Protein AF-A0AAU8LZV3-F1 (afdb_monomer)

Solvent-accessible surface area (backbone atoms only — not comparable to full-atom values): 12987 Å² total; per-residue (Å²): 139,82,88,87,90,89,85,72,74,67,63,61,59,49,56,63,59,54,66,73,63,71,83,71,80,92,76,89,87,90,81,87,89,87,80,93,70,84,86,68,78,83,76,79,75,73,77,80,78,76,76,80,76,50,74,67,52,51,50,50,49,50,50,51,46,54,64,66,46,68,69,47,60,81,13,44,35,71,93,39,36,36,58,61,80,45,73,44,82,43,101,79,83,31,44,37,30,35,33,82,45,78,39,87,53,74,90,48,57,39,13,32,16,55,69,71,55,44,21,36,40,40,34,49,80,39,63,55,32,37,32,32,42,27,40,55,60,82,54,59,91,26,52,29,39,37,25,40,64,52,96,95,36,78,39,81,64,85,43,71,46,47,35,66,43,76,47,70,51,96,58,72,35,52,46,39,31,44,33,63,47,46,78,87,45,63,69,54,69,85,40,63,74,66,53,28,33,30,38,27,43,76,52,68,47,61,30,37,36,34,43,30,43,34,86,66,92,129

Sequence (218 aa):
MKKTILMFCSVVFLCVMQMEASAQNENSERIDQGQRGRVLSPVTVEEVNFEPLTEKEKRQIKKKVLQKLEIPGQGGSIGNPILPNRWEWITAGGRKYYINVTITSLAVTIWVDPVIAVGYDYTVEKGPKFTAVELPKGIGDNQYDLWVYQNNNYVDSGVNIEGGALYQFKEPVSNFSIRGIEPSAELDPANETAFPTGLRFEKTGKAVVTMTTVTKEN

Nearest PDB structures (foldseek):
  8bsw-assembly1_A  TM=3.488E-01  e=3.946E-03  Aspergillus nidulans FGSC A4
  6ku3-assembly1_D  TM=3.092E-01  e=2.667E-02  Oryza sativa Japonica Group
  8y4u-assembly1_A  TM=3.678E-01  e=1.617E-01  Oryza sativa Japonica Group
  5c3o-assembly1_A  TM=3.340E-01  e=7.528E-02  Neurospora crassa
  6lsv-assembly2_B  TM=2.767E-01  e=4.360E-02  Arabidopsis thaliana

Organism: NCBI:txid3062594

Mean predicted aligned error: 15.59 Å

Radius of gyration: 26.93 Å; Cα contacts (8 Å, |Δi|>4): 382; chains: 1; bounding box: 85×46×59 Å

Foldseek 3Di:
DDDDDDDDPPPVVVVVVVVVVPPDDPDDDDDDDDDDDDPDPDPPPPPPPDDPDDPVRVVVVVVVVCVVPCPPAQQQDLVRAFEFPDWDQDPPRWIKGKTKDFFPDLVGWGKHFYQDAQKKKKAWPDDFFWFKKAWAADQDPQWKWKWAQDPNDTDTPVDIDGHR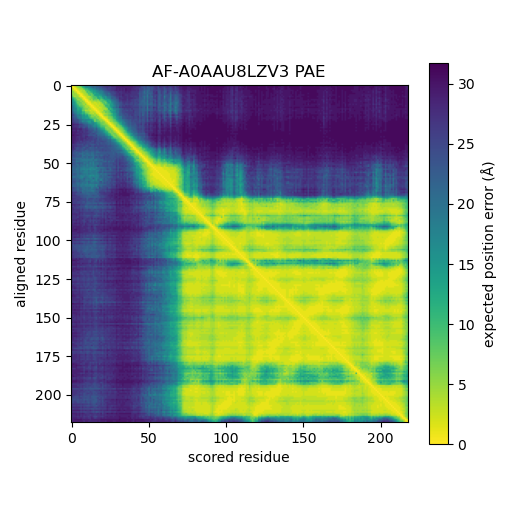DIGGDPDGHRIMMIHPRDVVSVQPSPDRSRIIMTTGGPDGGMIIMMIIHDHDDD

Secondary structure (DSSP, 8-state):
-------SSHHHHHHHHHHHGGGS--------------------------PPPPHHHHHHHHHHHHHHTT--STTSBTTBPBPPSEEEE-TTS-EEEEEEEEE--TTSPEEE-PSP-S-EEEEEEESPPEEEEE--SSSTTSEEEEEEEETTEEEEEEEEEETT-EEEEEEEESEEEEE---GGG---TT-TTSS-EEEEESSSEEEEEEEEE--S--

pLDDT: mean 75.97, std 21.52, range [32.84, 98.31]

Structure (mmCIF, N/CA/C/O backbone):
data_AF-A0AAU8LZV3-F1
#
_entry.id   AF-A0AAU8LZV3-F1
#
loop_
_atom_site.group_PDB
_atom_site.id
_atom_site.type_symbol
_atom_site.label_atom_id
_atom_site.label_alt_id
_atom_site.label_comp_id
_atom_site.label_asym_id
_atom_site.label_entity_id
_atom_site.label_seq_id
_atom_site.pdbx_PDB_ins_code
_atom_site.Cartn_x
_atom_site.Cartn_y
_atom_site.Cartn_z
_atom_site.occupancy
_atom_site.B_iso_or_equiv
_atom_site.auth_seq_id
_atom_site.auth_comp_id
_atom_site.auth_asym_id
_atom_site.auth_atom_id
_atom_site.pdbx_PDB_model_num
ATOM 1 N N . MET A 1 1 ? -48.038 18.294 6.357 1.00 41.25 1 MET A N 1
ATOM 2 C CA . MET A 1 1 ? -48.579 17.927 5.029 1.00 41.25 1 MET A CA 1
ATOM 3 C C . MET A 1 1 ? -47.598 16.983 4.350 1.00 41.25 1 MET A C 1
ATOM 5 O O . MET A 1 1 ? -46.399 17.196 4.446 1.00 41.25 1 MET A O 1
ATOM 9 N N . LYS A 1 2 ? -48.115 15.880 3.806 1.00 38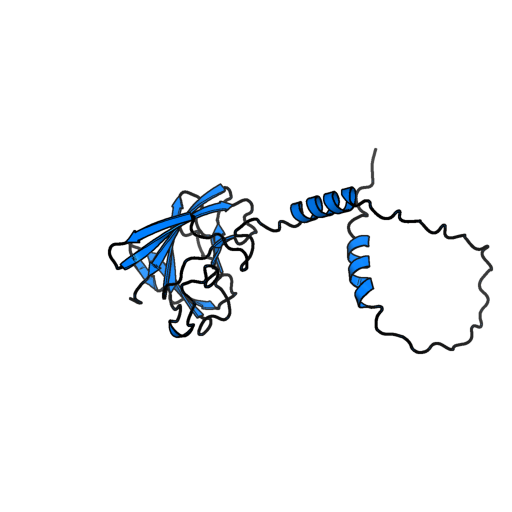.03 2 LYS A N 1
ATOM 10 C CA . LYS A 1 2 ? -47.394 14.716 3.265 1.00 38.03 2 LYS A CA 1
ATOM 11 C C . LYS A 1 2 ? -47.171 14.855 1.748 1.00 38.03 2 LYS A C 1
ATOM 13 O O . LYS A 1 2 ? -48.101 15.296 1.085 1.00 38.03 2 LYS A O 1
ATOM 18 N N . LYS A 1 3 ? -46.050 14.273 1.273 1.00 35.59 3 LYS A N 1
ATOM 19 C CA . LYS A 1 3 ? -45.740 13.760 -0.094 1.00 35.59 3 LYS A CA 1
ATOM 20 C C . LYS A 1 3 ? -45.503 14.854 -1.164 1.00 35.59 3 LYS A C 1
ATOM 22 O O . LYS A 1 3 ? -46.241 15.817 -1.211 1.00 35.59 3 LYS A O 1
ATOM 27 N N . THR A 1 4 ? -44.460 14.834 -2.002 1.00 33.59 4 THR A N 1
ATOM 28 C CA . THR A 1 4 ? -43.867 13.705 -2.741 1.00 33.59 4 THR A CA 1
ATOM 29 C C . THR A 1 4 ? -42.385 13.977 -3.047 1.00 33.59 4 THR A C 1
ATOM 31 O O . THR A 1 4 ? -42.047 14.895 -3.786 1.00 33.59 4 THR A O 1
ATOM 34 N N . ILE A 1 5 ? -41.509 13.143 -2.488 1.00 43.16 5 ILE A N 1
ATOM 35 C CA . ILE A 1 5 ? -40.108 12.946 -2.876 1.00 43.16 5 ILE A CA 1
ATOM 36 C C . ILE A 1 5 ? -40.080 11.533 -3.463 1.00 43.16 5 ILE A C 1
ATOM 38 O O . ILE A 1 5 ? -40.380 10.612 -2.714 1.00 43.16 5 ILE A O 1
ATOM 42 N N . LEU A 1 6 ? -39.814 11.397 -4.769 1.00 35.78 6 LEU A N 1
ATOM 43 C CA . LEU A 1 6 ? -39.406 10.197 -5.543 1.00 35.78 6 LEU A CA 1
ATOM 44 C C . LEU A 1 6 ? -39.996 10.285 -6.965 1.00 35.78 6 LEU A C 1
ATOM 46 O O . LEU A 1 6 ? -41.003 9.656 -7.256 1.00 35.78 6 LEU A O 1
ATOM 50 N N . MET A 1 7 ? -39.392 11.072 -7.861 1.00 36.81 7 MET A N 1
ATOM 51 C CA . MET A 1 7 ? -39.536 10.868 -9.317 1.00 36.81 7 MET A CA 1
ATOM 52 C C . MET A 1 7 ? -38.548 11.739 -10.112 1.00 36.81 7 MET A C 1
ATOM 54 O O . MET A 1 7 ? -38.921 12.471 -11.010 1.00 36.81 7 MET A O 1
ATOM 58 N N . PHE A 1 8 ? -37.259 11.716 -9.766 1.00 36.12 8 PHE A N 1
ATOM 59 C CA . PHE A 1 8 ? -36.234 12.365 -10.609 1.00 36.12 8 PHE A CA 1
ATOM 60 C C . PHE A 1 8 ? -35.029 11.468 -10.916 1.00 36.12 8 PHE A C 1
ATOM 62 O O . PHE A 1 8 ? -34.202 11.822 -11.746 1.00 36.12 8 PHE A O 1
ATOM 69 N N . CYS A 1 9 ? -34.943 10.277 -10.310 1.00 32.84 9 CYS A N 1
ATOM 70 C CA . CYS A 1 9 ? -33.822 9.361 -10.542 1.00 32.84 9 CYS A CA 1
ATOM 71 C C . CYS A 1 9 ? -34.055 8.385 -11.715 1.00 32.84 9 CYS A C 1
ATOM 73 O O . CYS A 1 9 ? -33.094 7.919 -12.310 1.00 32.84 9 CYS A O 1
ATOM 75 N N . SER A 1 10 ? -35.310 8.093 -12.091 1.00 35.88 10 SER A N 1
ATOM 76 C CA . SER A 1 10 ? -35.602 7.038 -13.081 1.00 35.88 10 SER A CA 1
ATOM 77 C C . SER A 1 10 ? -35.630 7.514 -14.538 1.00 35.88 10 SER A C 1
ATOM 79 O O . SER A 1 10 ? -35.405 6.710 -15.433 1.00 35.88 10 SER A O 1
ATOM 81 N N . VAL A 1 11 ? -35.891 8.800 -14.802 1.00 41.44 11 VAL A N 1
ATOM 82 C CA . VAL A 1 11 ? -36.065 9.297 -16.185 1.00 41.44 11 VAL A CA 1
ATOM 83 C C . VAL A 1 11 ? -34.717 9.581 -16.856 1.00 41.44 11 VAL A C 1
ATOM 85 O O . VAL A 1 11 ? -34.549 9.337 -18.045 1.00 41.44 11 VAL A O 1
ATOM 88 N N . VAL A 1 12 ? -33.714 10.013 -16.085 1.00 43.88 12 VAL A N 1
ATOM 89 C CA . VAL A 1 12 ? -32.372 10.302 -16.621 1.00 43.88 12 VAL A CA 1
ATOM 90 C C . VAL A 1 12 ? -31.621 9.013 -16.973 1.00 43.88 12 VAL A C 1
ATOM 92 O O . VAL A 1 12 ? -30.915 8.978 -17.975 1.00 43.88 12 VAL A O 1
ATOM 95 N N . PHE A 1 13 ? -31.823 7.935 -16.207 1.00 41.88 13 PHE A N 1
ATOM 96 C CA . PHE A 1 13 ? -31.208 6.636 -16.500 1.00 41.88 13 PHE A CA 1
ATOM 97 C C . PHE A 1 13 ? -31.823 5.968 -17.741 1.00 41.88 13 PHE A C 1
ATOM 99 O O . PHE A 1 13 ? -31.114 5.330 -18.512 1.00 41.88 13 PHE A O 1
ATOM 106 N N . LEU A 1 14 ? -33.124 6.179 -17.982 1.00 37.59 14 LEU A N 1
ATOM 107 C CA . LEU A 1 14 ? -33.799 5.666 -19.176 1.00 37.59 14 LEU A CA 1
ATOM 108 C C . LEU A 1 14 ? -33.397 6.441 -20.444 1.00 37.59 14 LEU A C 1
ATOM 110 O O . LEU A 1 14 ? -33.247 5.844 -21.500 1.00 37.59 14 LEU A O 1
ATOM 114 N N . CYS A 1 15 ? -33.143 7.750 -20.338 1.00 35.53 15 CYS A N 1
ATOM 115 C CA . CYS A 1 15 ? -32.789 8.583 -21.492 1.00 35.53 15 CYS A CA 1
ATOM 116 C C . CYS A 1 15 ? -31.386 8.272 -22.055 1.00 35.53 15 CYS A C 1
ATOM 118 O O . CYS A 1 15 ? -31.188 8.308 -23.265 1.00 35.53 15 CYS A O 1
ATOM 120 N N . VAL A 1 16 ? -30.425 7.901 -21.196 1.00 42.44 16 VAL A N 1
ATOM 121 C CA . VAL A 1 16 ? -29.071 7.512 -21.641 1.00 42.44 16 VAL A CA 1
ATOM 122 C C . VAL A 1 16 ? -29.058 6.104 -22.249 1.00 42.44 16 VAL A C 1
ATOM 124 O O . VAL A 1 16 ? -28.373 5.884 -23.240 1.00 42.44 16 VAL A O 1
ATOM 127 N N . MET A 1 17 ? -29.872 5.175 -21.735 1.00 41.88 17 MET A N 1
ATOM 128 C CA . MET A 1 17 ? -30.010 3.825 -22.309 1.00 41.88 17 MET A CA 1
ATOM 129 C C . MET A 1 17 ? -30.740 3.823 -23.666 1.00 41.88 17 MET A C 1
ATOM 131 O O . MET A 1 17 ? -30.450 2.993 -24.523 1.00 41.88 17 MET A O 1
ATOM 135 N N . GLN A 1 18 ? -31.672 4.756 -23.898 1.00 43.50 18 GLN A N 1
ATOM 136 C CA . GLN A 1 18 ? -32.467 4.781 -25.133 1.00 43.50 18 GLN A CA 1
ATOM 137 C C . GLN A 1 18 ? -31.712 5.360 -26.347 1.00 43.50 18 GLN A C 1
ATOM 139 O O . GLN A 1 18 ? -32.134 5.141 -27.482 1.00 43.50 18 GLN A O 1
ATOM 144 N N . MET A 1 19 ? -30.601 6.082 -26.143 1.00 38.31 19 MET A N 1
ATOM 145 C CA . MET A 1 19 ? -29.816 6.642 -27.255 1.00 38.31 19 MET A CA 1
ATOM 146 C C . MET A 1 19 ? -28.984 5.582 -27.992 1.00 38.31 19 MET A C 1
ATOM 148 O O . MET A 1 19 ? -28.777 5.724 -29.194 1.00 38.31 19 MET A O 1
ATOM 152 N N . GLU A 1 20 ? -28.583 4.489 -27.336 1.00 39.88 20 GLU A N 1
ATOM 153 C CA . GLU A 1 20 ? -27.807 3.416 -27.985 1.00 39.88 20 GLU A CA 1
ATOM 154 C C . GLU A 1 20 ? -28.681 2.417 -28.768 1.00 39.88 20 GLU A C 1
ATOM 156 O O . GLU A 1 20 ? -28.199 1.771 -29.695 1.00 39.88 20 GLU A O 1
ATOM 161 N N . ALA A 1 21 ? -29.985 2.333 -28.479 1.00 38.94 21 ALA A N 1
ATOM 162 C CA . ALA A 1 21 ? -30.887 1.366 -29.118 1.00 38.94 21 ALA A CA 1
ATOM 163 C C . ALA A 1 21 ? -31.512 1.842 -30.448 1.00 38.94 21 ALA A C 1
ATOM 165 O O . ALA A 1 21 ? -32.141 1.051 -31.147 1.00 38.94 21 ALA A O 1
ATOM 166 N N . SER A 1 22 ? -31.359 3.118 -30.820 1.00 40.31 22 SER A N 1
ATOM 167 C CA . SER A 1 22 ? -32.026 3.693 -32.006 1.00 40.31 22 SER A CA 1
ATOM 168 C C . SER A 1 22 ? -31.261 3.533 -33.329 1.00 40.31 22 SER A C 1
ATOM 170 O O . SER A 1 22 ? -31.777 3.905 -34.378 1.00 40.31 22 SER A O 1
ATOM 172 N N . ALA A 1 23 ? -30.060 2.944 -33.317 1.00 44.94 23 ALA A N 1
ATOM 173 C CA . ALA A 1 23 ? -29.232 2.794 -34.520 1.00 44.94 23 ALA A CA 1
ATOM 174 C C . ALA A 1 23 ? -29.470 1.489 -35.311 1.00 44.94 23 ALA A C 1
ATOM 176 O O . ALA A 1 23 ? -28.808 1.262 -36.322 1.00 44.94 23 ALA A O 1
ATOM 177 N N . GLN A 1 24 ? -30.389 0.617 -34.882 1.00 43.75 24 GLN A N 1
ATOM 178 C CA . GLN A 1 24 ? -30.668 -0.649 -35.565 1.00 43.75 24 GLN A CA 1
ATOM 179 C C . GLN A 1 24 ? -32.151 -1.017 -35.490 1.00 43.75 24 GLN A C 1
ATOM 181 O O . GLN A 1 24 ? -32.514 -1.788 -34.615 1.00 43.75 24 GLN A O 1
ATOM 186 N N . ASN A 1 25 ? -33.003 -0.495 -36.379 1.00 40.91 25 ASN A N 1
ATOM 187 C CA . ASN A 1 25 ? -34.166 -1.233 -36.906 1.00 40.91 25 ASN A CA 1
ATOM 188 C C . ASN A 1 25 ? -34.919 -0.405 -37.969 1.00 40.91 25 ASN A C 1
ATOM 190 O O . ASN A 1 25 ? -36.038 0.048 -37.742 1.00 40.91 25 ASN A O 1
ATOM 194 N N . GLU A 1 26 ? -34.323 -0.200 -39.143 1.00 45.44 26 GLU A N 1
ATOM 195 C CA . GLU A 1 26 ? -35.104 0.126 -40.341 1.00 45.44 26 GLU A CA 1
ATOM 196 C C . GLU A 1 26 ? -35.345 -1.164 -41.130 1.00 45.44 26 GLU A C 1
ATOM 198 O O . GLU A 1 26 ? -34.656 -1.421 -42.114 1.00 45.44 26 GLU A O 1
ATOM 203 N N . ASN A 1 27 ? -36.300 -2.006 -40.717 1.00 39.84 27 ASN A N 1
ATOM 204 C CA . ASN A 1 27 ? -37.129 -2.684 -41.713 1.00 39.84 27 ASN A CA 1
ATOM 205 C C . ASN A 1 27 ? -38.389 -3.357 -41.163 1.00 39.84 27 ASN A C 1
ATOM 207 O O . ASN A 1 27 ? -38.373 -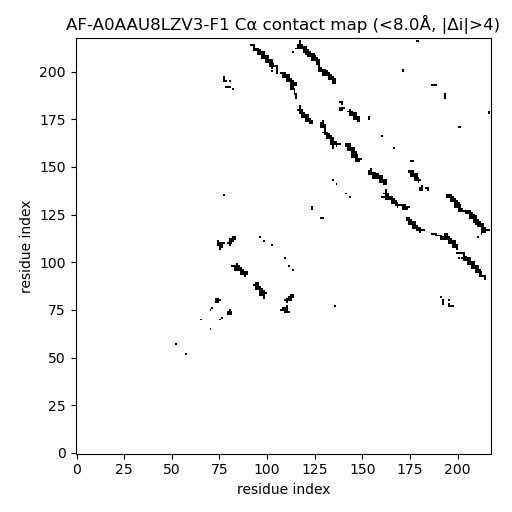4.097 -40.185 1.00 39.84 27 ASN A O 1
ATOM 211 N N . SER A 1 28 ? -39.432 -3.226 -41.977 1.00 42.16 28 SER A N 1
ATOM 212 C CA . SER A 1 28 ? -40.704 -3.942 -41.960 1.00 42.16 28 SER A CA 1
ATOM 213 C C . SER A 1 28 ? -41.703 -3.546 -40.874 1.00 42.16 28 SER A C 1
ATOM 215 O O . SER A 1 28 ? -41.550 -3.871 -39.708 1.00 42.16 28 SER A O 1
ATOM 217 N N . GLU A 1 29 ? -42.808 -2.948 -41.316 1.00 38.28 29 GLU A N 1
ATOM 218 C CA . GLU A 1 29 ? -44.132 -3.414 -40.912 1.00 38.28 29 GLU A CA 1
ATOM 219 C C . GLU A 1 29 ? -45.169 -3.004 -41.968 1.00 38.28 29 GLU A C 1
ATOM 221 O O . GLU A 1 29 ? -45.376 -1.831 -42.277 1.00 38.28 29 GLU A O 1
ATOM 226 N N . ARG A 1 30 ? -45.806 -4.013 -42.568 1.00 43.38 30 ARG A N 1
ATOM 227 C CA . ARG A 1 30 ? -46.994 -3.877 -43.410 1.00 43.38 30 ARG A CA 1
ATOM 228 C C . ARG A 1 30 ? -47.984 -4.929 -42.928 1.00 43.38 30 ARG A C 1
ATOM 230 O O . ARG A 1 30 ? -47.939 -6.050 -43.422 1.00 43.38 30 ARG A O 1
ATOM 237 N N . ILE A 1 31 ? -48.839 -4.597 -41.959 1.00 35.66 31 ILE A N 1
ATOM 238 C CA . ILE A 1 31 ? -50.014 -5.415 -41.627 1.00 35.66 31 ILE A CA 1
ATOM 239 C C . ILE A 1 31 ? -51.224 -4.517 -41.332 1.00 35.66 31 ILE A C 1
ATOM 241 O O . ILE A 1 31 ? -51.155 -3.531 -40.603 1.00 35.66 31 ILE A O 1
ATOM 245 N N . ASP A 1 32 ? -52.304 -4.910 -41.997 1.00 39.19 32 ASP A N 1
ATOM 246 C CA . ASP A 1 32 ? -53.672 -4.412 -42.067 1.00 39.19 32 ASP A CA 1
ATOM 247 C C . ASP A 1 32 ? -54.403 -4.414 -40.706 1.00 39.19 32 ASP A C 1
ATOM 249 O O . ASP A 1 32 ? -54.291 -5.362 -39.926 1.00 39.19 32 ASP A O 1
ATOM 253 N N . GLN A 1 33 ? -55.162 -3.348 -40.423 1.00 36.19 33 GLN A N 1
ATOM 254 C CA . GLN A 1 33 ? -55.937 -3.171 -39.192 1.00 36.19 33 GLN A CA 1
ATOM 255 C C . GLN A 1 33 ? -57.426 -3.412 -39.444 1.00 36.19 33 GLN A C 1
ATOM 257 O O . GLN A 1 33 ? -58.105 -2.619 -40.095 1.00 36.19 33 GLN A O 1
ATOM 262 N N . GLY A 1 34 ? -57.974 -4.439 -38.798 1.00 39.62 34 GLY A N 1
ATOM 263 C CA . GLY A 1 34 ? -59.410 -4.620 -38.652 1.00 39.62 34 GLY A CA 1
ATOM 264 C C . GLY A 1 34 ? -59.787 -4.874 -37.201 1.00 39.62 34 GLY A C 1
ATOM 265 O O . GLY A 1 34 ? -59.875 -6.029 -36.812 1.00 39.62 34 GLY A O 1
ATOM 266 N N . GLN A 1 35 ? -60.051 -3.817 -36.420 1.00 39.75 35 GLN A N 1
ATOM 267 C CA . GLN A 1 35 ? -61.101 -3.808 -35.387 1.00 39.75 35 GLN A CA 1
ATOM 268 C C . GLN A 1 35 ? -61.288 -2.416 -34.759 1.00 39.75 35 GLN A C 1
ATOM 270 O O . GLN A 1 35 ? -60.360 -1.771 -34.283 1.00 39.75 35 GLN A O 1
ATOM 275 N N . ARG A 1 36 ? -62.547 -1.961 -34.789 1.00 48.00 36 ARG A N 1
ATOM 276 C CA . ARG A 1 36 ? -63.031 -0.642 -34.362 1.00 48.00 36 ARG A CA 1
ATOM 277 C C . ARG A 1 36 ? -62.952 -0.474 -32.840 1.00 48.00 36 ARG A C 1
ATOM 279 O O . ARG A 1 36 ? -63.764 -1.043 -32.114 1.00 48.00 36 ARG A O 1
ATOM 286 N N . GLY A 1 37 ? -62.043 0.382 -32.382 1.00 35.19 37 GLY A N 1
ATOM 287 C CA . GLY A 1 37 ? -62.073 1.003 -31.056 1.00 35.19 37 GLY A CA 1
ATOM 288 C C . GLY A 1 37 ? -62.714 2.395 -31.114 1.00 35.19 37 GLY A C 1
ATOM 289 O O . GLY A 1 37 ? -62.564 3.110 -32.100 1.00 35.19 37 GLY A O 1
ATOM 290 N N . ARG A 1 38 ? -63.466 2.759 -30.070 1.00 43.75 38 ARG A N 1
ATOM 291 C CA . ARG A 1 38 ? -64.130 4.063 -29.870 1.00 43.75 38 ARG A CA 1
ATOM 292 C C . ARG A 1 38 ? -63.210 5.239 -30.238 1.00 43.75 38 ARG A C 1
ATOM 294 O O . ARG A 1 38 ? -62.113 5.333 -29.696 1.00 43.75 38 ARG A O 1
ATOM 301 N N . VAL A 1 39 ? -63.693 6.158 -31.081 1.00 43.75 39 VAL A N 1
ATOM 302 C CA . VAL A 1 39 ? -63.025 7.443 -31.349 1.00 43.75 39 VAL A CA 1
ATOM 303 C C . VAL A 1 39 ? -63.094 8.280 -30.073 1.00 43.75 39 VAL A C 1
ATOM 305 O O . VAL A 1 39 ? -64.095 8.941 -29.799 1.00 43.75 39 VAL A O 1
ATOM 308 N N . LEU A 1 40 ? -62.054 8.193 -29.248 1.00 48.41 40 LEU A N 1
ATOM 309 C CA . LEU A 1 40 ? -61.787 9.199 -28.231 1.00 48.41 40 LEU A CA 1
ATOM 310 C C . LEU A 1 40 ? -61.313 10.445 -28.979 1.00 48.41 40 LEU A C 1
ATOM 312 O O . LEU A 1 40 ? -60.424 10.357 -29.826 1.00 48.41 40 LEU A O 1
ATOM 316 N N . SER A 1 41 ? -61.938 11.588 -28.706 1.00 51.06 41 SER A N 1
ATOM 317 C CA . SER A 1 41 ? -61.455 12.885 -29.181 1.00 51.06 41 SER A CA 1
ATOM 318 C C . SER A 1 41 ? -59.956 13.000 -28.881 1.00 51.06 41 SER A C 1
ATOM 320 O O . SER A 1 41 ? -59.561 12.644 -27.765 1.00 51.06 41 SER A O 1
ATOM 322 N N . PRO A 1 42 ? -59.122 13.441 -29.841 1.00 46.59 42 PRO A N 1
ATOM 323 C CA . PRO A 1 42 ? -57.681 13.470 -29.650 1.00 46.59 42 PRO A CA 1
ATOM 324 C C . PRO A 1 42 ? -57.368 14.347 -28.440 1.00 46.59 42 PRO A C 1
ATOM 326 O O . PRO A 1 42 ? -57.646 15.544 -28.438 1.00 46.59 42 PRO A O 1
ATOM 329 N N . VAL A 1 43 ? -56.826 13.731 -27.388 1.00 50.16 43 VAL A N 1
ATOM 330 C CA . VAL A 1 43 ? -56.151 14.471 -26.328 1.00 50.16 43 VAL A CA 1
ATOM 331 C C . VAL A 1 43 ? -54.927 15.061 -27.004 1.00 50.16 43 VAL A C 1
ATOM 333 O O . VAL A 1 43 ? -54.031 14.325 -27.414 1.00 50.16 43 VAL A O 1
ATOM 336 N N . THR A 1 44 ? -54.923 16.375 -27.196 1.00 51.16 44 THR A N 1
ATOM 337 C CA . THR A 1 44 ? -53.719 17.094 -27.594 1.00 51.16 44 THR A CA 1
ATOM 338 C C . THR A 1 44 ? -52.684 16.835 -26.513 1.00 51.16 44 THR A C 1
ATOM 340 O O . THR A 1 44 ? -52.823 17.314 -25.388 1.00 51.16 44 THR A O 1
ATOM 343 N N . VAL A 1 45 ? -51.687 16.013 -26.832 1.00 53.12 45 VAL A N 1
ATOM 344 C CA . VAL A 1 45 ? -50.479 15.924 -26.023 1.00 53.12 45 VAL A CA 1
ATOM 345 C C . VAL A 1 45 ? -49.826 17.284 -26.200 1.00 53.12 45 VAL A C 1
ATOM 347 O O . VAL A 1 45 ? -49.302 17.576 -27.271 1.00 53.12 45 VAL A O 1
ATOM 350 N N . GLU A 1 46 ? -49.965 18.163 -25.209 1.00 54.41 46 GLU A N 1
ATOM 351 C CA . GLU A 1 46 ? -49.119 19.347 -25.152 1.00 54.41 46 GLU A CA 1
ATOM 352 C C . GLU A 1 46 ? -47.685 18.822 -25.151 1.00 54.41 46 GLU A C 1
ATOM 354 O O . GLU A 1 46 ? -47.264 18.141 -24.211 1.00 54.41 46 GLU A O 1
ATOM 359 N N . GLU A 1 47 ? -46.965 19.046 -26.251 1.00 55.44 47 GLU A N 1
ATOM 360 C CA . GLU A 1 47 ? -45.529 18.826 -26.285 1.00 55.44 47 GLU A CA 1
ATOM 361 C C . GLU A 1 47 ? -44.944 19.643 -25.139 1.00 55.44 47 GLU A C 1
ATOM 363 O O . GLU A 1 47 ? -44.953 20.876 -25.151 1.00 55.44 47 GLU A O 1
ATOM 368 N N . VAL A 1 48 ? -44.487 18.944 -24.101 1.00 56.84 48 VAL A N 1
ATOM 369 C CA . VAL A 1 48 ? -43.764 19.567 -23.002 1.00 56.84 48 VAL A CA 1
ATOM 370 C C . VAL A 1 48 ? -42.453 20.051 -23.602 1.00 56.84 48 VAL A C 1
ATOM 372 O O . VAL A 1 48 ? -41.507 19.282 -23.764 1.00 56.84 48 VAL A O 1
ATOM 375 N N . ASN A 1 49 ? -42.423 21.324 -23.987 1.00 59.09 49 ASN A N 1
ATOM 376 C CA . ASN A 1 49 ? -41.217 21.981 -24.456 1.00 59.09 49 ASN A CA 1
ATOM 377 C C . ASN A 1 49 ? -40.230 22.030 -23.290 1.00 59.09 49 ASN A C 1
ATOM 379 O O . ASN A 1 49 ? -40.344 22.853 -22.382 1.00 59.09 49 ASN A O 1
ATOM 383 N N . PHE A 1 50 ? -39.268 21.112 -23.298 1.00 58.62 50 PHE A N 1
ATOM 384 C CA . PHE A 1 50 ? -38.128 21.191 -22.403 1.00 58.62 50 PHE A CA 1
ATOM 385 C C . PHE A 1 50 ? -37.252 22.343 -22.881 1.00 58.62 50 PHE A C 1
ATOM 387 O O . PHE A 1 50 ? -36.572 22.236 -23.902 1.00 58.62 50 PHE A O 1
ATOM 394 N N . GLU A 1 51 ? -37.286 23.458 -22.153 1.00 79.19 51 GLU A N 1
ATOM 395 C CA . GLU A 1 51 ? -36.374 24.563 -22.425 1.00 79.19 51 GLU A CA 1
ATOM 396 C C . GLU A 1 51 ? -34.922 24.057 -22.364 1.00 79.19 51 GLU A C 1
ATOM 398 O O . GLU A 1 51 ? -34.547 23.340 -21.424 1.00 79.19 51 GLU A O 1
ATOM 403 N N . PRO A 1 52 ? -34.084 24.391 -23.363 1.00 77.38 52 PRO A N 1
ATOM 404 C CA . PRO A 1 52 ? -32.698 23.969 -23.361 1.00 77.38 52 PRO A CA 1
ATOM 405 C C . PRO A 1 52 ? -31.988 24.613 -22.172 1.00 77.38 52 PRO A C 1
ATOM 407 O O . PRO A 1 52 ? -31.951 25.834 -22.033 1.00 77.38 52 PRO A O 1
ATOM 410 N N . LEU A 1 53 ? -31.401 23.768 -21.323 1.00 77.44 53 LEU A N 1
ATOM 411 C CA . LEU A 1 53 ? -30.670 24.211 -20.139 1.00 77.44 53 LEU A CA 1
ATOM 412 C C . LEU A 1 53 ? -29.643 25.285 -20.500 1.00 77.44 53 LEU A C 1
ATOM 414 O O . LEU A 1 53 ? -28.869 25.135 -21.453 1.00 77.44 53 LEU A O 1
ATOM 418 N N . THR A 1 54 ? -29.569 26.329 -19.682 1.00 88.06 54 THR A N 1
ATOM 419 C CA . THR A 1 54 ? -28.536 27.351 -19.840 1.00 88.06 54 THR A CA 1
ATOM 420 C C . THR A 1 54 ? -27.153 26.765 -19.543 1.00 88.06 54 THR A C 1
ATOM 422 O O . THR A 1 54 ? -26.997 25.829 -18.755 1.00 88.06 54 THR A O 1
ATOM 425 N N . GLU A 1 55 ? -26.094 27.355 -20.100 1.00 88.44 55 GLU A N 1
ATOM 426 C CA . GLU A 1 55 ? -24.715 26.925 -19.809 1.00 88.44 55 GLU A CA 1
ATOM 427 C C . GLU A 1 55 ? -24.365 27.013 -18.314 1.00 88.44 55 GLU A C 1
ATOM 429 O O . GLU A 1 55 ? -23.567 26.229 -17.794 1.00 88.44 55 GLU A O 1
ATOM 434 N N . LYS A 1 56 ? -25.001 27.934 -17.582 1.00 88.19 56 LYS A N 1
ATOM 435 C CA . LYS A 1 56 ? -24.845 28.062 -16.130 1.00 88.19 56 LYS A CA 1
ATOM 436 C C . LYS A 1 56 ? -25.471 26.879 -15.393 1.00 88.19 56 LYS A C 1
ATOM 438 O O . LYS A 1 56 ? -24.848 26.349 -14.473 1.00 88.19 56 LYS A O 1
ATOM 443 N N . GLU A 1 57 ? -26.658 26.446 -15.800 1.00 85.88 57 GLU A N 1
ATOM 444 C CA . GLU A 1 57 ? -27.339 25.284 -15.224 1.00 85.88 57 GLU A CA 1
ATOM 445 C C . GLU A 1 57 ? -26.630 23.990 -15.591 1.00 85.88 57 GLU A C 1
ATOM 447 O O . GLU A 1 57 ? -26.380 23.178 -14.705 1.00 85.88 57 GLU A O 1
ATOM 452 N N . LYS A 1 58 ? -26.178 23.836 -16.842 1.00 80.50 58 LYS A N 1
ATOM 453 C CA . LYS A 1 58 ? -25.323 22.710 -17.244 1.00 80.50 58 LYS A CA 1
ATOM 454 C C . LYS A 1 58 ? -24.057 22.647 -16.396 1.00 80.50 58 LYS A C 1
ATOM 456 O O . LYS A 1 58 ? -23.710 21.580 -15.899 1.00 80.50 58 LYS A O 1
ATOM 461 N N . ARG A 1 59 ? -23.390 23.782 -16.147 1.00 80.50 59 ARG A N 1
ATOM 462 C CA . ARG A 1 59 ? -22.216 23.849 -15.255 1.00 80.50 59 ARG A CA 1
ATOM 463 C C . ARG A 1 59 ? -22.558 23.526 -13.804 1.00 80.50 59 ARG A C 1
ATOM 465 O O . ARG A 1 59 ? -21.784 22.833 -13.151 1.00 80.50 59 ARG A O 1
ATOM 472 N N . GLN A 1 60 ? -23.689 23.998 -13.284 1.00 84.00 60 GLN A N 1
ATOM 473 C CA . GLN A 1 60 ? -24.117 23.690 -11.917 1.00 84.00 60 GLN A CA 1
ATOM 474 C C . GLN A 1 60 ? -24.512 22.226 -11.747 1.00 84.00 60 GLN A C 1
ATOM 476 O O . GLN A 1 60 ? -24.142 21.620 -10.745 1.00 84.00 60 GLN A O 1
ATOM 481 N N . ILE A 1 61 ? -25.219 21.649 -12.717 1.00 78.19 61 ILE A N 1
ATOM 482 C CA . ILE A 1 61 ? -25.562 20.229 -12.750 1.00 78.19 61 ILE A CA 1
ATOM 483 C C . ILE A 1 61 ? -24.281 19.418 -12.878 1.00 78.19 61 ILE A C 1
ATOM 485 O O . ILE A 1 61 ? -24.073 18.537 -12.060 1.00 78.19 61 ILE A O 1
ATOM 489 N N . LYS A 1 62 ? -23.363 19.775 -13.784 1.00 72.88 62 LYS A N 1
ATOM 490 C CA . LYS A 1 62 ? -22.045 19.136 -13.894 1.00 72.88 62 LYS A CA 1
ATOM 491 C C . LYS A 1 62 ? -21.288 19.204 -12.571 1.00 72.88 62 LYS A C 1
ATOM 493 O O . LYS A 1 62 ? -20.782 18.187 -12.132 1.00 72.88 62 LYS A O 1
ATOM 498 N N . LYS A 1 63 ? -21.267 20.351 -11.886 1.00 70.19 63 LYS A N 1
ATOM 499 C CA . LYS A 1 63 ? -20.623 20.501 -10.571 1.00 70.19 63 LYS A CA 1
ATOM 500 C C . LYS A 1 63 ? -21.305 19.661 -9.487 1.00 70.19 63 LYS A C 1
ATOM 502 O O . LYS A 1 63 ? -20.612 19.027 -8.709 1.00 70.19 63 LYS A O 1
ATOM 507 N N . LYS A 1 64 ? -22.640 19.620 -9.444 1.00 67.81 64 LYS A N 1
ATOM 508 C CA . LYS A 1 64 ? -23.406 18.792 -8.496 1.00 67.81 64 LYS A CA 1
ATOM 509 C C . LYS A 1 64 ? -23.260 17.300 -8.783 1.00 67.81 64 LYS A C 1
ATOM 511 O O . LYS A 1 64 ? -23.180 16.518 -7.850 1.00 67.81 64 LYS A O 1
ATOM 516 N N . VAL A 1 65 ? -23.208 16.913 -10.054 1.00 64.81 65 VAL A N 1
ATOM 517 C CA . VAL A 1 65 ? -22.965 15.543 -10.510 1.00 64.81 65 VAL A CA 1
ATOM 518 C C . VAL A 1 65 ? -21.521 15.149 -10.215 1.00 64.81 65 VAL A C 1
ATOM 520 O O . VAL A 1 65 ? -21.334 14.085 -9.669 1.00 64.81 65 VAL A O 1
ATOM 523 N N . LEU A 1 66 ? -20.529 16.015 -10.432 1.00 51.53 66 LEU A N 1
ATOM 524 C CA . LEU A 1 66 ? -19.120 15.821 -10.038 1.00 51.53 66 LEU A CA 1
ATOM 525 C C . LEU A 1 66 ? -18.875 15.856 -8.523 1.00 51.53 66 LEU A C 1
ATOM 527 O O . LEU A 1 66 ? -17.819 15.454 -8.059 1.00 51.53 66 LEU A O 1
ATOM 531 N N . GLN A 1 67 ? -19.804 16.421 -7.757 1.00 53.62 67 GLN A N 1
ATOM 532 C CA . GLN A 1 67 ? -19.763 16.424 -6.296 1.00 53.62 67 GLN A CA 1
ATOM 533 C C . GLN A 1 67 ? -20.498 15.207 -5.711 1.00 53.62 67 GLN A C 1
ATOM 535 O O . GLN A 1 67 ? -20.293 14.871 -4.551 1.00 53.62 67 GLN A O 1
ATOM 540 N N . LYS A 1 68 ? -21.384 14.579 -6.497 1.00 48.09 68 LYS A N 1
ATOM 541 C CA . LYS A 1 68 ? -22.244 13.456 -6.092 1.00 48.09 68 LYS A CA 1
ATOM 542 C C . LYS A 1 68 ? -21.764 12.111 -6.647 1.00 48.09 68 LYS A C 1
ATOM 544 O O . LYS A 1 68 ? -21.908 11.098 -5.977 1.00 48.09 68 LYS A O 1
ATOM 549 N N . LEU A 1 69 ? -21.204 12.107 -7.852 1.00 47.94 69 LEU A N 1
ATOM 550 C CA . LEU A 1 69 ? -20.151 11.189 -8.254 1.00 47.94 69 LEU A CA 1
ATOM 551 C C . LEU A 1 69 ? -18.930 11.740 -7.545 1.00 47.94 69 LEU A C 1
ATOM 553 O O . LEU A 1 69 ? -18.408 12.766 -7.961 1.00 47.94 69 LEU A O 1
ATOM 557 N N . GLU A 1 70 ? -18.512 11.144 -6.443 1.00 51.09 70 GLU A N 1
ATOM 558 C CA . GLU A 1 70 ? -17.161 11.365 -5.957 1.00 51.09 70 GLU A CA 1
ATOM 559 C C . GLU A 1 70 ? -16.234 10.904 -7.093 1.00 51.09 70 GLU A C 1
ATOM 561 O O . GLU A 1 70 ? -15.878 9.736 -7.140 1.00 51.09 70 GLU A O 1
ATOM 566 N N . ILE A 1 71 ? -15.893 11.767 -8.067 1.00 44.31 71 ILE A N 1
ATOM 567 C CA . ILE A 1 71 ? -14.606 11.616 -8.744 1.00 44.31 71 ILE A CA 1
ATOM 568 C C . ILE A 1 71 ? -13.674 11.888 -7.591 1.00 44.31 71 ILE A C 1
ATOM 570 O O . ILE A 1 71 ? -13.577 13.051 -7.172 1.00 44.31 71 ILE A O 1
ATOM 574 N N . PRO A 1 72 ? -13.142 10.847 -6.939 1.00 52.00 72 PRO A N 1
ATOM 575 C CA . PRO A 1 72 ? -12.451 11.113 -5.712 1.00 52.00 72 PRO A CA 1
ATOM 576 C C . PRO A 1 72 ? -11.243 11.941 -6.145 1.00 52.00 72 PRO A C 1
ATOM 578 O O . PRO A 1 72 ? -10.804 11.873 -7.303 1.00 52.00 72 PRO A O 1
ATOM 581 N N . GLY A 1 73 ? -10.799 12.846 -5.277 1.00 65.19 73 GLY A N 1
ATOM 582 C CA . GLY A 1 73 ? -9.624 13.652 -5.580 1.00 65.19 73 GLY A CA 1
ATOM 583 C C . GLY A 1 73 ? -8.425 12.760 -5.918 1.00 65.19 73 GLY A C 1
ATOM 584 O O . GLY A 1 73 ? -8.534 11.549 -6.103 1.00 65.19 73 GLY A O 1
ATOM 585 N N . GLN A 1 74 ? -7.235 13.339 -5.965 1.00 74.25 74 GLN A N 1
ATOM 586 C CA . GLN A 1 74 ? -6.028 12.525 -6.059 1.00 74.25 74 GLN A CA 1
ATOM 587 C C . GLN A 1 74 ? -6.088 11.331 -5.071 1.00 74.25 74 GLN A C 1
ATOM 589 O O . GLN A 1 74 ? -6.407 11.518 -3.894 1.00 74.25 74 GLN A O 1
ATOM 594 N N . GLY A 1 75 ? -5.886 10.113 -5.581 1.00 77.75 75 GLY A N 1
ATOM 595 C CA . GLY A 1 75 ? -6.093 8.840 -4.875 1.00 77.75 75 GLY A CA 1
ATOM 596 C C . GLY A 1 75 ? -7.418 8.134 -5.112 1.00 77.75 75 GLY A C 1
ATOM 597 O O . GLY A 1 75 ? -7.656 7.078 -4.534 1.00 77.75 75 GLY A O 1
ATOM 598 N N . GLY A 1 76 ? -8.301 8.696 -5.928 1.00 83.94 76 GLY A N 1
ATOM 599 C CA . GLY A 1 76 ? -9.638 8.155 -6.132 1.00 83.94 76 GLY A CA 1
ATOM 600 C C . GLY A 1 76 ? -9.757 6.967 -7.067 1.00 83.94 76 GLY A C 1
ATOM 601 O O . GLY A 1 76 ? -10.760 6.257 -7.065 1.00 83.94 76 GLY A O 1
ATOM 602 N N . SER A 1 77 ? -8.748 6.756 -7.892 1.00 85.81 77 SER A N 1
ATOM 603 C CA . SER A 1 77 ? -8.765 5.716 -8.906 1.00 85.81 77 SER A CA 1
ATOM 604 C C . SER A 1 77 ? -7.356 5.253 -9.188 1.00 85.81 77 SER A C 1
ATOM 606 O O . SER A 1 77 ? -6.417 6.035 -9.045 1.00 85.81 77 SER A O 1
ATOM 608 N N . ILE A 1 78 ? -7.245 4.041 -9.718 1.00 86.50 78 ILE A N 1
ATOM 609 C CA . ILE A 1 78 ? -5.985 3.475 -10.192 1.00 86.50 78 ILE A CA 1
ATOM 610 C C . ILE A 1 78 ? -5.255 4.399 -11.187 1.00 86.50 78 ILE A C 1
ATOM 612 O O . ILE A 1 78 ? -4.044 4.530 -11.115 1.00 86.50 78 ILE A O 1
ATOM 616 N N . GLY A 1 79 ? -5.986 5.123 -12.049 1.00 86.12 79 GLY A N 1
ATOM 617 C CA . GLY A 1 79 ? -5.417 6.080 -13.014 1.00 86.12 79 GLY A CA 1
ATOM 618 C C . GLY A 1 79 ? -5.186 7.501 -12.481 1.00 86.12 79 GLY A C 1
ATOM 619 O O . GLY A 1 79 ? -4.862 8.396 -13.254 1.00 86.12 79 GLY A O 1
ATOM 620 N N . ASN A 1 80 ? -5.411 7.742 -11.188 1.00 87.12 80 ASN A N 1
ATOM 621 C CA . ASN A 1 80 ? -5.138 9.027 -10.536 1.00 87.12 80 ASN A CA 1
ATOM 622 C C . ASN A 1 80 ? -4.733 8.801 -9.066 1.00 87.12 80 ASN A C 1
ATOM 624 O O . ASN A 1 80 ? -5.482 9.196 -8.162 1.00 87.12 80 ASN A O 1
ATOM 628 N N . PRO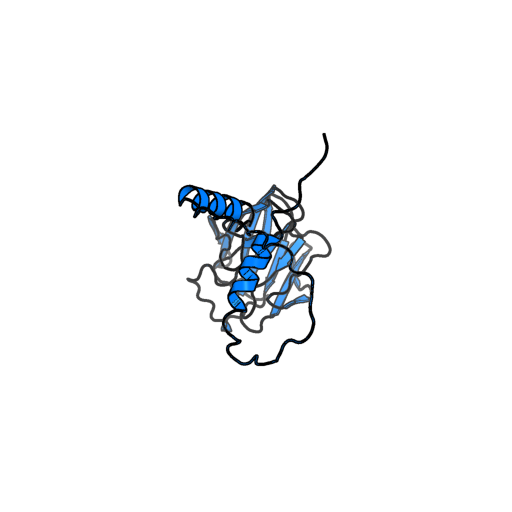 A 1 81 ? -3.611 8.108 -8.809 1.00 90.19 81 PRO A N 1
ATOM 629 C CA . PRO A 1 81 ? -3.164 7.790 -7.458 1.00 90.19 81 PRO A CA 1
ATOM 630 C C . PRO A 1 81 ? -2.597 9.018 -6.722 1.00 90.19 81 PRO A C 1
ATOM 632 O O . PRO A 1 81 ? -2.261 10.046 -7.317 1.00 90.19 81 PRO A O 1
ATOM 635 N N . ILE A 1 82 ? -2.480 8.924 -5.394 1.00 90.19 82 ILE A N 1
ATOM 636 C CA . ILE A 1 82 ? -1.698 9.878 -4.597 1.00 90.19 82 ILE A CA 1
ATOM 637 C C . ILE A 1 82 ? -0.221 9.574 -4.783 1.00 90.19 82 ILE A C 1
ATOM 639 O O . ILE A 1 82 ? 0.236 8.472 -4.482 1.00 90.19 82 ILE A O 1
ATOM 643 N N . LEU A 1 83 ? 0.513 10.593 -5.218 1.00 87.56 83 LEU A N 1
ATOM 644 C CA . LEU A 1 83 ? 1.958 10.535 -5.370 1.00 87.56 83 LEU A CA 1
ATOM 645 C C . LEU A 1 83 ? 2.660 10.942 -4.063 1.00 87.56 83 LEU A C 1
ATOM 647 O O . LEU A 1 83 ? 2.109 11.737 -3.287 1.00 87.56 83 LEU A O 1
ATOM 651 N N . PRO A 1 84 ? 3.885 10.449 -3.807 1.00 86.94 84 PRO A N 1
ATOM 652 C CA . PRO A 1 84 ? 4.694 10.864 -2.678 1.00 86.94 84 PRO A CA 1
ATOM 653 C C . PRO A 1 84 ? 4.891 12.373 -2.652 1.00 86.94 84 PRO A C 1
ATOM 655 O O . PRO A 1 84 ? 5.308 12.982 -3.633 1.00 86.94 84 PRO A O 1
ATOM 658 N N . ASN A 1 85 ? 4.654 12.988 -1.498 1.00 82.06 85 ASN A N 1
ATOM 659 C CA . ASN A 1 85 ? 4.880 14.425 -1.331 1.00 82.06 85 ASN A CA 1
ATOM 660 C C . ASN A 1 85 ? 6.289 14.753 -0.821 1.00 82.06 85 ASN A C 1
ATOM 662 O O . ASN A 1 85 ? 6.712 15.909 -0.831 1.00 82.06 85 ASN A O 1
ATOM 666 N N . ARG A 1 86 ? 6.995 13.740 -0.322 1.00 87.31 86 ARG A N 1
ATOM 667 C CA . ARG A 1 86 ? 8.313 13.844 0.288 1.00 87.31 86 ARG A CA 1
ATOM 668 C C . ARG A 1 86 ? 8.994 12.486 0.234 1.00 87.31 86 ARG A C 1
ATOM 670 O O . ARG A 1 86 ? 8.335 11.453 0.331 1.00 87.31 86 ARG A O 1
ATOM 677 N N . TRP A 1 87 ? 10.316 12.493 0.144 1.00 85.25 87 TRP A N 1
ATOM 678 C CA . TRP A 1 87 ? 11.123 11.283 0.181 1.00 85.25 87 TRP A CA 1
ATOM 679 C C . TRP A 1 87 ? 12.421 11.492 0.961 1.00 85.25 87 TRP A C 1
ATOM 681 O O . TRP A 1 87 ? 12.884 12.618 1.138 1.00 85.25 87 TRP A O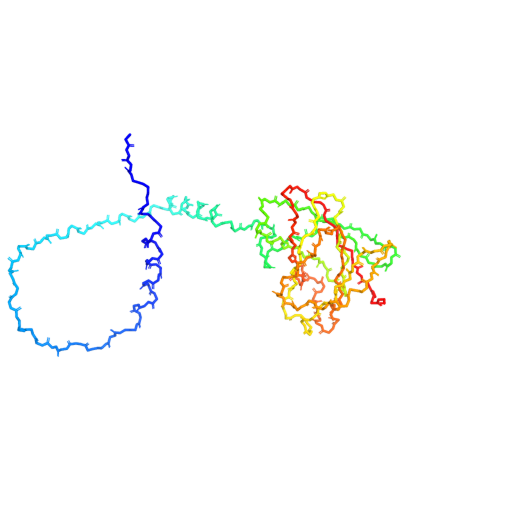 1
ATOM 691 N N . GLU A 1 88 ? 12.989 10.389 1.436 1.00 89.81 88 GLU A N 1
ATOM 692 C CA . GLU A 1 88 ? 14.290 10.323 2.095 1.00 89.81 88 GLU A CA 1
ATOM 693 C C . GLU A 1 88 ? 15.086 9.130 1.555 1.00 89.81 88 GLU A C 1
ATOM 695 O O . GLU A 1 88 ? 14.516 8.092 1.208 1.00 89.81 88 GLU A O 1
ATOM 700 N N . TRP A 1 89 ? 16.410 9.262 1.502 1.00 83.81 89 TRP A N 1
ATOM 701 C CA . TRP A 1 89 ? 17.299 8.126 1.263 1.00 83.81 89 TRP A CA 1
ATOM 702 C C . TRP A 1 89 ? 17.391 7.258 2.517 1.00 83.81 89 TRP A C 1
ATOM 704 O O . TRP A 1 89 ? 17.479 7.786 3.625 1.00 83.81 89 TRP A O 1
ATOM 714 N N . ILE A 1 90 ? 17.435 5.937 2.341 1.00 84.50 90 ILE A N 1
ATOM 715 C CA . ILE A 1 90 ? 17.700 4.996 3.439 1.00 84.50 90 ILE A CA 1
ATOM 716 C C . ILE A 1 90 ? 19.070 4.333 3.267 1.00 84.50 90 ILE A C 1
ATOM 718 O O . ILE A 1 90 ? 19.580 4.202 2.154 1.00 84.50 90 ILE A O 1
ATOM 722 N N . THR A 1 91 ? 19.645 3.858 4.374 1.00 69.25 91 THR A N 1
ATOM 723 C CA . THR A 1 91 ? 21.021 3.328 4.487 1.00 69.25 91 THR A CA 1
ATOM 724 C C . THR A 1 91 ? 21.332 2.107 3.596 1.00 69.25 91 THR A C 1
ATOM 726 O O . THR A 1 91 ? 22.479 1.688 3.511 1.00 69.25 91 THR A O 1
ATOM 729 N N . ALA A 1 92 ? 20.353 1.557 2.873 1.00 67.19 92 ALA A N 1
ATOM 730 C CA . ALA A 1 92 ? 20.497 0.388 1.997 1.00 67.19 92 ALA A CA 1
ATOM 731 C C . ALA A 1 92 ? 20.344 0.699 0.490 1.00 67.19 92 ALA A C 1
ATOM 733 O O . ALA A 1 92 ? 20.064 -0.198 -0.303 1.00 67.19 92 ALA A O 1
ATOM 734 N N . GLY A 1 93 ? 20.477 1.968 0.083 1.00 67.12 93 GLY A N 1
ATOM 735 C CA . GLY A 1 93 ? 20.341 2.378 -1.325 1.00 67.12 93 GLY A CA 1
ATOM 736 C C . GLY A 1 93 ? 18.895 2.446 -1.831 1.00 67.12 93 GLY A C 1
ATOM 737 O O . GLY A 1 93 ? 18.671 2.663 -3.017 1.00 67.12 93 GLY A O 1
ATOM 738 N N . GLY A 1 94 ? 17.919 2.282 -0.936 1.00 78.69 94 GLY A N 1
ATOM 739 C CA . GLY A 1 94 ? 16.503 2.491 -1.220 1.00 78.69 94 GLY A CA 1
ATOM 740 C C . GLY A 1 94 ? 16.040 3.929 -0.968 1.00 78.69 94 GLY A C 1
ATOM 741 O O . GLY A 1 94 ? 16.802 4.796 -0.523 1.00 78.69 94 GLY A O 1
ATOM 742 N N . ARG A 1 95 ? 14.746 4.164 -1.180 1.00 86.31 95 ARG A N 1
ATOM 743 C CA . ARG A 1 95 ? 14.053 5.399 -0.809 1.00 86.31 95 ARG A CA 1
ATOM 744 C C . ARG A 1 95 ? 12.853 5.102 0.081 1.00 86.31 95 ARG A C 1
ATOM 746 O O . ARG A 1 95 ? 12.174 4.091 -0.080 1.00 86.31 95 ARG A O 1
ATOM 753 N N . LYS A 1 96 ? 12.588 6.014 1.010 1.00 90.62 96 LYS A N 1
ATOM 754 C CA . LYS A 1 96 ? 11.378 6.046 1.827 1.00 90.62 96 LYS A CA 1
ATOM 755 C C . LYS A 1 96 ? 10.521 7.217 1.381 1.00 90.62 96 LYS A C 1
ATOM 757 O O . LYS A 1 96 ? 10.939 8.367 1.489 1.00 90.62 96 LYS A O 1
ATOM 762 N N . TYR A 1 97 ? 9.333 6.917 0.886 1.00 90.25 97 TYR A N 1
ATOM 763 C CA . TYR A 1 97 ? 8.357 7.888 0.410 1.00 90.25 97 TYR A CA 1
ATOM 764 C C . TYR A 1 97 ? 7.309 8.147 1.482 1.00 90.25 97 TYR A C 1
ATOM 766 O O . TYR A 1 97 ? 6.893 7.218 2.167 1.00 90.25 97 TYR A O 1
ATOM 774 N N . TYR A 1 98 ? 6.876 9.396 1.616 1.00 92.31 98 TYR A N 1
ATOM 775 C CA . TYR A 1 98 ? 5.818 9.812 2.530 1.00 92.31 98 TYR A CA 1
ATOM 776 C C . TYR A 1 98 ? 4.593 10.232 1.731 1.00 92.31 98 TYR A C 1
ATOM 778 O O . TYR A 1 98 ? 4.698 10.955 0.737 1.00 92.31 98 TYR A O 1
ATOM 786 N N . ILE A 1 99 ? 3.429 9.786 2.189 1.00 91.62 99 ILE A N 1
ATOM 787 C CA . ILE A 1 99 ? 2.140 10.091 1.586 1.00 91.62 99 ILE A CA 1
ATOM 788 C C . ILE A 1 99 ? 1.170 10.503 2.688 1.00 91.62 99 ILE A C 1
ATOM 790 O O . ILE A 1 99 ? 0.952 9.789 3.669 1.00 91.62 99 ILE A O 1
ATOM 794 N N . ASN A 1 100 ? 0.563 11.672 2.503 1.00 92.69 100 ASN A N 1
ATOM 795 C CA . ASN A 1 100 ? -0.519 12.137 3.356 1.00 92.69 100 ASN A CA 1
ATOM 796 C C . ASN A 1 100 ? -1.848 11.693 2.755 1.00 92.69 100 ASN A C 1
ATOM 798 O O . ASN A 1 100 ? -2.197 12.098 1.648 1.00 92.69 100 ASN A O 1
ATOM 802 N N . VAL A 1 101 ? -2.608 10.915 3.514 1.00 92.19 101 VAL A N 1
ATOM 803 C CA . VAL A 1 101 ? -3.895 10.376 3.083 1.00 92.19 101 VAL A CA 1
ATOM 804 C C . VAL A 1 101 ? -5.020 11.011 3.892 1.00 92.19 101 VAL A C 1
ATOM 806 O O . VAL A 1 101 ? -4.917 11.161 5.110 1.00 92.19 101 VAL A O 1
ATOM 809 N N . THR A 1 102 ? -6.114 11.378 3.221 1.00 92.69 102 THR A N 1
ATOM 810 C CA . THR A 1 102 ? -7.367 11.781 3.875 1.00 92.69 102 THR A CA 1
ATOM 811 C C . THR A 1 102 ? -8.450 10.760 3.552 1.00 92.69 102 THR A C 1
ATOM 813 O O . THR A 1 102 ? -8.879 10.647 2.410 1.00 92.69 102 THR A O 1
ATOM 816 N N . ILE A 1 103 ? -8.893 10.027 4.569 1.00 92.31 103 ILE A N 1
ATOM 817 C CA . ILE A 1 103 ? -9.903 8.975 4.472 1.00 92.31 103 ILE A CA 1
ATOM 818 C C . ILE A 1 103 ? -11.258 9.589 4.809 1.00 92.31 103 ILE A C 1
ATOM 820 O O . ILE A 1 103 ? -11.563 9.847 5.978 1.00 92.31 103 ILE A O 1
ATOM 824 N N . THR A 1 104 ? -12.062 9.839 3.782 1.00 89.12 104 THR A N 1
ATOM 825 C CA . THR A 1 104 ? -13.415 10.402 3.910 1.00 89.12 104 THR A CA 1
ATOM 826 C C . THR A 1 104 ? -14.499 9.329 3.984 1.00 89.12 104 THR A C 1
ATOM 828 O O . THR A 1 104 ? -15.566 9.585 4.533 1.00 89.12 104 THR A O 1
ATOM 831 N N . SER A 1 105 ? -14.221 8.125 3.478 1.00 88.06 105 SER A N 1
ATOM 832 C CA . SER A 1 105 ? -15.148 6.995 3.439 1.00 88.06 105 SER A CA 1
ATOM 833 C C . SER A 1 105 ? -14.392 5.676 3.590 1.00 88.06 105 SER A C 1
ATOM 835 O O . SER A 1 105 ? -13.324 5.504 3.010 1.00 88.06 105 SER A O 1
ATOM 837 N N . LEU A 1 106 ? -14.958 4.736 4.351 1.00 89.12 106 LEU A N 1
ATOM 838 C CA . LEU A 1 106 ? -14.400 3.385 4.527 1.00 89.12 106 LEU A CA 1
ATOM 839 C C . LEU A 1 106 ? -14.751 2.436 3.377 1.00 89.12 106 LEU A C 1
ATOM 841 O O . LEU A 1 106 ? -14.173 1.360 3.267 1.00 89.12 106 LEU A O 1
ATOM 845 N N . ALA A 1 107 ? -15.706 2.826 2.531 1.00 83.19 107 ALA A N 1
ATOM 846 C CA . ALA A 1 107 ? -16.113 2.040 1.371 1.00 83.19 107 ALA A CA 1
ATOM 847 C C . ALA A 1 107 ? -15.191 2.251 0.157 1.00 83.19 107 ALA A C 1
ATOM 849 O O . ALA A 1 107 ? -15.335 1.555 -0.845 1.00 83.19 107 ALA A O 1
ATOM 850 N N . VAL A 1 108 ? -14.268 3.215 0.231 1.00 85.00 108 VAL A N 1
ATOM 851 C CA . VAL A 1 108 ? -13.440 3.647 -0.896 1.00 85.00 108 VAL A CA 1
ATOM 852 C C . VAL A 1 108 ? -12.025 3.093 -0.753 1.00 85.00 108 VAL A C 1
ATOM 854 O O . VAL A 1 108 ? -11.410 3.190 0.308 1.00 85.00 108 VAL A O 1
ATOM 857 N N . THR A 1 109 ? -11.509 2.524 -1.843 1.00 93.38 109 THR A N 1
ATOM 858 C CA . THR A 1 109 ? -10.083 2.222 -1.999 1.00 93.38 109 THR A CA 1
ATOM 859 C C . THR A 1 109 ? -9.340 3.519 -2.311 1.00 93.38 109 THR A C 1
ATOM 861 O O . THR A 1 109 ? -9.708 4.230 -3.245 1.00 93.38 109 THR A O 1
ATOM 864 N N . ILE A 1 110 ? -8.296 3.821 -1.543 1.00 93.94 110 ILE A N 1
ATOM 865 C CA . ILE A 1 110 ? -7.410 4.956 -1.796 1.00 93.94 110 ILE A CA 1
ATOM 866 C C . ILE A 1 110 ? -6.183 4.454 -2.543 1.00 93.94 110 ILE A C 1
ATOM 868 O O . ILE A 1 110 ? -5.422 3.653 -2.012 1.00 93.94 110 ILE A O 1
ATOM 872 N N . TRP A 1 111 ? -5.982 4.947 -3.755 1.00 93.62 111 TRP A N 1
ATOM 873 C CA . TRP A 1 111 ? -4.866 4.569 -4.610 1.00 93.62 111 TRP A CA 1
ATOM 874 C C . TRP A 1 111 ? -3.643 5.432 -4.315 1.00 93.62 111 TRP A C 1
ATOM 876 O O . TRP A 1 111 ? -3.729 6.660 -4.278 1.00 93.62 111 TRP A O 1
ATOM 886 N N . VAL A 1 112 ? -2.503 4.791 -4.105 1.00 90.94 112 VAL A N 1
ATOM 887 C CA . VAL A 1 112 ? -1.194 5.422 -3.929 1.00 90.94 112 VAL A CA 1
ATOM 888 C C . VAL A 1 112 ? -0.221 4.843 -4.939 1.00 90.94 112 VAL A C 1
ATOM 890 O O . VAL A 1 112 ? -0.366 3.681 -5.300 1.00 90.94 112 VAL A O 1
ATOM 893 N N . ASP A 1 113 ? 0.759 5.617 -5.388 1.00 84.25 113 ASP A N 1
ATOM 894 C CA . ASP A 1 113 ? 1.741 5.110 -6.349 1.00 84.25 113 ASP A CA 1
ATOM 895 C C . ASP A 1 113 ? 3.157 5.560 -5.997 1.00 84.25 113 ASP A C 1
ATOM 897 O O . ASP A 1 113 ? 3.415 6.761 -5.908 1.00 84.25 113 ASP A O 1
ATOM 901 N N . PRO A 1 114 ? 4.075 4.628 -5.726 1.00 72.62 114 PRO A N 1
ATOM 902 C CA . PRO A 1 114 ? 5.478 4.931 -5.519 1.00 72.62 114 PRO A CA 1
ATOM 903 C C . PRO A 1 114 ? 6.280 4.955 -6.826 1.00 72.62 114 PRO A C 1
ATOM 905 O O . PRO A 1 114 ? 5.966 4.305 -7.811 1.00 72.62 114 PRO A O 1
ATOM 908 N N . VAL A 1 115 ? 7.456 5.579 -6.785 1.00 70.69 115 VAL A N 1
ATOM 909 C CA . VAL A 1 115 ? 8.466 5.353 -7.833 1.00 70.69 115 VAL A CA 1
ATOM 910 C C . VAL A 1 115 ? 9.002 3.922 -7.728 1.00 70.69 115 VAL A C 1
ATOM 912 O O . VAL A 1 115 ? 9.282 3.466 -6.614 1.00 70.69 115 VAL A O 1
ATOM 915 N N . ILE A 1 116 ? 9.189 3.263 -8.873 1.00 68.81 116 ILE A N 1
ATOM 916 C CA . ILE A 1 116 ? 9.489 1.828 -9.063 1.00 68.81 116 ILE A CA 1
ATOM 917 C C . ILE A 1 116 ? 10.588 1.237 -8.168 1.00 68.81 116 ILE A C 1
ATOM 919 O O . ILE A 1 116 ? 11.644 1.831 -7.944 1.00 68.81 116 ILE A O 1
ATOM 923 N N . ALA A 1 117 ? 10.316 0.018 -7.695 1.00 74.69 117 ALA A N 1
ATOM 924 C CA . ALA A 1 117 ? 11.183 -0.879 -6.940 1.00 74.69 117 ALA A CA 1
ATOM 925 C C . ALA A 1 117 ? 10.728 -2.336 -7.160 1.00 74.69 117 ALA A C 1
ATOM 927 O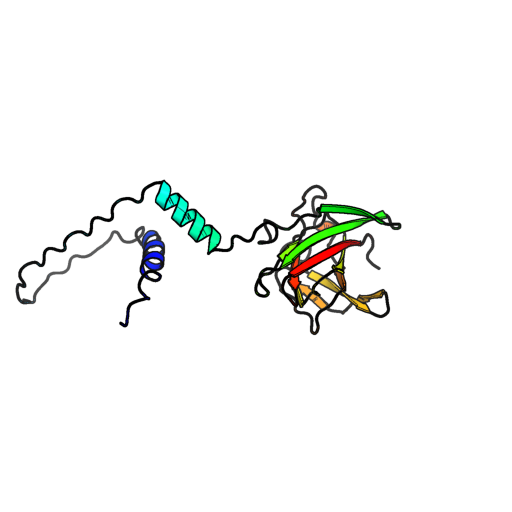 O . ALA A 1 117 ? 9.639 -2.568 -7.677 1.00 74.69 117 ALA A O 1
ATOM 928 N N . VAL A 1 118 ? 11.525 -3.313 -6.715 1.00 77.81 118 VAL A N 1
ATOM 929 C CA . VAL A 1 118 ? 11.151 -4.748 -6.746 1.00 77.81 118 VAL A CA 1
ATOM 930 C C . VAL A 1 118 ? 10.178 -5.139 -5.620 1.00 77.81 118 VAL A C 1
ATOM 932 O O . VAL A 1 118 ? 9.724 -6.275 -5.512 1.00 77.81 118 VAL A O 1
ATOM 935 N N . GLY A 1 119 ? 9.848 -4.187 -4.748 1.00 85.88 119 GLY A N 1
ATOM 936 C CA . GLY A 1 119 ? 8.873 -4.348 -3.681 1.00 85.88 119 GLY A CA 1
ATOM 937 C C . GLY A 1 119 ? 8.776 -3.104 -2.808 1.00 85.88 119 GLY A C 1
ATOM 938 O O . GLY A 1 119 ? 9.639 -2.220 -2.859 1.00 85.88 119 GLY A O 1
ATOM 939 N N . TYR A 1 120 ? 7.740 -3.054 -1.971 1.00 91.00 120 TYR A N 1
ATOM 940 C CA . TYR A 1 120 ? 7.518 -1.954 -1.033 1.00 91.00 120 TYR A CA 1
ATOM 941 C C . TYR A 1 120 ? 7.068 -2.445 0.331 1.00 91.00 120 TYR A C 1
ATOM 943 O O . TYR A 1 120 ? 6.117 -3.218 0.433 1.00 91.00 120 TYR A O 1
ATOM 951 N N . ASP A 1 121 ? 7.706 -1.908 1.367 1.00 93.94 121 ASP A N 1
ATOM 952 C CA . ASP A 1 121 ? 7.210 -1.926 2.737 1.00 93.94 121 ASP A CA 1
ATOM 953 C C . ASP A 1 121 ? 6.225 -0.771 2.937 1.00 93.94 121 ASP A C 1
ATOM 955 O O . ASP A 1 121 ? 6.611 0.402 2.890 1.00 93.94 121 ASP A O 1
ATOM 959 N N . TYR A 1 122 ? 4.964 -1.101 3.203 1.00 96.19 122 TYR A N 1
ATOM 960 C CA . TYR A 1 122 ? 3.917 -0.143 3.541 1.00 96.19 122 TYR A CA 1
ATOM 961 C C . TYR A 1 122 ? 3.819 -0.007 5.051 1.00 96.19 122 TYR A C 1
ATOM 963 O O . TYR A 1 122 ? 3.695 -1.000 5.765 1.00 96.19 122 TYR A O 1
ATOM 971 N N . THR A 1 123 ? 3.856 1.223 5.558 1.00 97.00 123 THR A N 1
ATOM 972 C CA . THR A 1 123 ? 3.779 1.495 6.998 1.00 97.00 123 THR A CA 1
ATOM 973 C C . THR A 1 123 ? 2.871 2.682 7.290 1.00 97.00 123 THR A C 1
ATOM 975 O O . THR A 1 123 ? 3.009 3.744 6.691 1.00 97.00 123 THR A O 1
ATOM 978 N N . VAL A 1 124 ? 1.963 2.539 8.254 1.00 97.62 124 VAL A N 1
ATOM 979 C CA . VAL A 1 124 ? 1.251 3.676 8.849 1.00 97.62 124 VAL A CA 1
ATOM 980 C C . VAL A 1 124 ? 2.129 4.288 9.936 1.00 97.62 124 VAL A C 1
ATOM 982 O O . VAL A 1 124 ? 2.254 3.736 11.026 1.00 97.62 124 VAL A O 1
ATOM 985 N N . GLU A 1 125 ? 2.704 5.457 9.667 1.00 96.06 125 GLU A N 1
ATOM 986 C CA . GLU A 1 125 ? 3.456 6.229 10.667 1.00 96.06 125 GLU A CA 1
ATOM 987 C C . GLU A 1 125 ? 2.508 6.888 11.676 1.00 96.06 125 GLU A C 1
ATOM 989 O O . GLU A 1 125 ? 2.815 7.019 12.861 1.00 96.06 125 GLU A O 1
ATOM 994 N N . LYS A 1 126 ? 1.349 7.356 11.191 1.00 96.56 126 LYS A N 1
ATOM 995 C CA . LYS A 1 126 ? 0.304 8.012 11.989 1.00 96.56 126 LYS A CA 1
ATOM 996 C C . LYS A 1 126 ? -1.067 7.749 11.379 1.00 96.56 126 LYS A C 1
ATOM 998 O O . LYS A 1 126 ? -1.210 7.837 10.164 1.00 96.56 126 LYS A O 1
ATOM 1003 N N . GLY A 1 127 ? -2.084 7.560 12.219 1.00 96.75 127 GLY A N 1
ATOM 1004 C CA . GLY A 1 127 ? -3.483 7.458 11.792 1.00 96.75 127 GLY A CA 1
ATOM 1005 C C . GLY A 1 127 ? -4.028 6.023 11.746 1.00 96.75 127 GLY A C 1
ATOM 1006 O O . GLY A 1 127 ? -3.476 5.146 12.410 1.00 96.75 127 GLY A O 1
ATOM 1007 N N . PRO A 1 128 ? -5.148 5.803 11.031 1.00 97.19 128 PRO A N 1
ATOM 1008 C CA . PRO A 1 128 ? -5.813 4.501 10.916 1.00 97.19 128 PRO A CA 1
ATOM 1009 C C . PRO A 1 128 ? -4.943 3.423 10.255 1.00 97.19 128 PRO A C 1
ATOM 1011 O O . PRO A 1 128 ? -4.197 3.727 9.327 1.00 97.19 128 PRO A O 1
ATOM 1014 N N . LYS A 1 129 ? -5.085 2.167 10.693 1.00 98.19 129 LYS A N 1
ATOM 1015 C CA . LYS A 1 129 ? -4.419 0.988 10.110 1.00 98.19 129 LYS A CA 1
ATOM 1016 C C . LYS A 1 129 ? -5.052 0.521 8.798 1.00 98.19 129 LYS A C 1
ATOM 1018 O O . LYS A 1 129 ? -6.211 0.836 8.517 1.00 98.19 129 LYS A O 1
ATOM 1023 N N . PHE A 1 130 ? -4.305 -0.280 8.039 1.00 98.31 130 PHE A N 1
ATOM 1024 C CA . PHE A 1 130 ? -4.763 -0.904 6.801 1.00 98.31 130 PHE A CA 1
ATOM 1025 C C . PHE A 1 130 ? -5.708 -2.073 7.074 1.00 98.31 130 PHE A C 1
ATOM 1027 O O . PHE A 1 130 ? -5.450 -2.886 7.956 1.00 98.31 130 PHE A O 1
ATOM 1034 N N . THR A 1 131 ? -6.774 -2.187 6.287 1.00 98.19 131 THR A N 1
ATOM 1035 C CA . THR A 1 131 ? -7.728 -3.310 6.320 1.00 98.19 131 THR A CA 1
ATOM 1036 C C . THR A 1 131 ? -7.705 -4.144 5.052 1.00 98.19 131 THR A C 1
ATOM 1038 O O . THR A 1 131 ? -8.046 -5.324 5.092 1.00 98.19 131 THR A O 1
ATOM 1041 N N . ALA A 1 132 ? -7.269 -3.565 3.935 1.00 97.94 132 ALA A N 1
ATOM 1042 C CA . ALA A 1 132 ? -7.109 -4.283 2.683 1.00 97.94 132 ALA A CA 1
ATOM 1043 C C . ALA A 1 132 ? -6.065 -3.620 1.786 1.00 97.94 132 ALA A C 1
ATOM 1045 O O . ALA A 1 132 ? -5.802 -2.418 1.915 1.00 97.94 132 ALA A O 1
ATOM 1046 N N . VAL A 1 133 ? -5.535 -4.413 0.860 1.00 97.62 133 VAL A N 1
ATOM 1047 C CA . VAL A 1 133 ? -4.665 -3.976 -0.230 1.00 97.62 133 VAL A CA 1
ATOM 1048 C C . VAL A 1 133 ? -5.180 -4.532 -1.558 1.00 97.62 133 VAL A C 1
ATOM 1050 O O . VAL A 1 133 ? -5.691 -5.648 -1.612 1.00 97.62 133 VAL A O 1
ATOM 1053 N N . GLU A 1 134 ? -5.074 -3.742 -2.617 1.00 96.75 134 GLU A N 1
ATOM 1054 C CA . GLU A 1 134 ? -5.394 -4.117 -3.995 1.00 96.75 134 GLU A CA 1
ATOM 1055 C C . GLU A 1 134 ? -4.206 -3.747 -4.881 1.00 96.75 134 GLU A C 1
ATOM 1057 O O . GLU A 1 134 ? -3.696 -2.628 -4.796 1.00 96.75 134 GLU A O 1
ATOM 1062 N N . LEU A 1 135 ? -3.738 -4.690 -5.692 1.00 94.69 135 LEU A N 1
ATOM 1063 C CA . LEU A 1 135 ? -2.526 -4.537 -6.499 1.00 94.69 135 LEU A CA 1
ATOM 1064 C C . LEU A 1 135 ? -2.882 -4.377 -7.978 1.00 94.69 135 LEU A C 1
ATOM 1066 O O . LEU A 1 135 ? -3.945 -4.849 -8.395 1.00 94.69 135 LEU A O 1
ATOM 1070 N N . PRO A 1 136 ? -2.047 -3.690 -8.776 1.00 91.69 136 PRO A N 1
ATOM 1071 C CA . PRO A 1 136 ? -2.330 -3.481 -10.191 1.00 91.69 136 PRO A CA 1
ATOM 1072 C C . PRO A 1 136 ? -2.398 -4.816 -10.940 1.00 91.69 136 PRO A C 1
ATOM 1074 O O . PRO A 1 136 ? -1.765 -5.794 -10.560 1.00 91.69 136 PRO A O 1
ATOM 1077 N N . LYS A 1 137 ? -3.186 -4.861 -12.015 1.00 92.31 137 LYS A N 1
ATOM 1078 C CA . LYS A 1 137 ? -3.261 -6.021 -12.908 1.00 92.31 137 LYS A CA 1
ATOM 1079 C C . LYS A 1 137 ? -2.324 -5.839 -14.101 1.00 92.31 137 LYS A C 1
ATOM 1081 O O . LYS A 1 137 ? -2.245 -4.743 -14.648 1.00 92.31 137 LYS A O 1
ATOM 1086 N N . GLY A 1 138 ? -1.731 -6.931 -14.580 1.00 88.00 138 GLY A N 1
ATOM 1087 C CA . GLY A 1 138 ? -1.024 -6.992 -15.863 1.00 88.00 138 GLY A CA 1
ATOM 1088 C C . GLY A 1 138 ? 0.441 -6.566 -15.807 1.00 88.00 138 GLY A C 1
ATOM 1089 O O . GLY A 1 138 ? 0.999 -6.213 -16.842 1.00 88.00 138 GLY A O 1
ATOM 1090 N N . ILE A 1 139 ? 1.050 -6.589 -14.623 1.00 87.31 139 ILE A N 1
ATOM 1091 C CA . ILE A 1 139 ? 2.492 -6.401 -14.433 1.00 87.31 139 ILE A CA 1
ATOM 1092 C C . ILE A 1 139 ? 3.101 -7.784 -14.193 1.00 87.31 139 ILE A C 1
ATOM 1094 O O . ILE A 1 139 ? 2.588 -8.521 -13.354 1.00 87.31 139 ILE A O 1
ATOM 1098 N N . GLY A 1 140 ? 4.148 -8.117 -14.953 1.00 88.06 140 GLY A N 1
ATOM 1099 C CA . GLY A 1 140 ? 4.853 -9.396 -14.847 1.00 88.06 140 GLY A CA 1
ATOM 1100 C C . GLY A 1 140 ? 3.945 -10.612 -15.031 1.00 88.06 140 GLY A C 1
ATOM 1101 O O . GLY A 1 140 ? 3.215 -10.696 -16.023 1.00 88.06 140 GLY A O 1
ATOM 1102 N N . ASP A 1 141 ? 4.003 -11.554 -14.093 1.00 90.38 141 ASP A N 1
ATOM 1103 C CA . ASP A 1 141 ? 3.177 -12.762 -14.034 1.00 90.38 141 ASP A CA 1
ATOM 1104 C C . ASP A 1 141 ? 1.813 -12.542 -13.349 1.00 90.38 141 ASP A C 1
ATOM 1106 O O . ASP A 1 141 ? 0.978 -13.453 -13.314 1.00 90.38 141 ASP A O 1
ATOM 1110 N N . ASN A 1 142 ? 1.549 -11.306 -12.904 1.00 93.31 142 ASN A N 1
ATOM 1111 C CA . ASN A 1 142 ? 0.334 -10.870 -12.221 1.00 93.31 142 ASN A CA 1
ATOM 1112 C C . ASN A 1 142 ? 0.139 -11.475 -10.818 1.00 93.31 142 ASN A C 1
ATOM 1114 O O . ASN A 1 142 ? -0.994 -11.486 -10.326 1.00 93.31 142 ASN A O 1
ATOM 1118 N N . GLN A 1 143 ? 1.199 -11.960 -10.172 1.00 94.44 143 GLN A N 1
ATOM 1119 C CA . GLN A 1 143 ? 1.192 -12.461 -8.802 1.00 94.44 143 GLN A CA 1
ATOM 1120 C C . GLN A 1 143 ? 2.155 -11.661 -7.929 1.00 94.44 143 GLN A C 1
ATOM 1122 O O . GLN A 1 143 ? 3.265 -11.328 -8.320 1.00 94.44 143 GLN A O 1
ATOM 1127 N N . TYR A 1 144 ? 1.726 -11.376 -6.704 1.00 94.81 144 TYR A N 1
ATOM 1128 C CA . TYR A 1 144 ? 2.537 -10.630 -5.749 1.00 94.81 144 TYR A CA 1
ATOM 1129 C C . TYR A 1 144 ? 2.577 -11.328 -4.404 1.00 94.81 144 TYR A C 1
ATOM 1131 O O . TYR A 1 144 ? 1.531 -11.697 -3.863 1.00 94.81 144 TYR A O 1
ATOM 1139 N N . ASP A 1 145 ? 3.760 -11.434 -3.814 1.00 95.75 145 ASP A N 1
ATOM 1140 C CA . ASP A 1 145 ? 3.903 -12.086 -2.519 1.00 95.75 145 ASP A CA 1
ATOM 1141 C C . ASP A 1 145 ? 3.597 -11.102 -1.392 1.00 95.75 145 ASP A C 1
ATOM 1143 O O . ASP A 1 145 ? 4.183 -10.012 -1.290 1.00 95.75 145 ASP A O 1
ATOM 1147 N N . LEU A 1 146 ? 2.691 -11.505 -0.503 1.00 97.38 146 LEU A N 1
ATOM 1148 C CA . LEU A 1 146 ? 2.395 -10.768 0.712 1.00 97.38 146 LEU A CA 1
ATOM 1149 C C . LEU A 1 146 ? 3.350 -11.184 1.828 1.00 97.38 146 LEU A C 1
ATOM 1151 O O . LEU A 1 146 ? 3.392 -12.338 2.252 1.00 97.38 146 LEU A O 1
ATOM 1155 N N . TRP A 1 147 ? 4.014 -10.197 2.412 1.00 97.31 147 TRP A N 1
ATOM 1156 C CA . TRP A 1 147 ? 4.803 -10.357 3.625 1.00 97.31 147 TRP A CA 1
ATOM 1157 C C . TRP A 1 147 ? 4.144 -9.606 4.777 1.00 97.31 147 TRP A C 1
ATOM 1159 O O . TRP A 1 147 ? 3.679 -8.470 4.643 1.00 97.31 147 TRP A O 1
ATOM 1169 N N . VAL A 1 148 ? 4.121 -10.235 5.946 1.00 95.88 148 VAL A N 1
ATOM 1170 C CA . VAL A 1 148 ? 3.510 -9.694 7.162 1.00 95.88 148 VAL A CA 1
ATOM 1171 C C . VAL A 1 148 ? 4.585 -9.300 8.161 1.00 95.88 148 VAL A C 1
ATOM 1173 O O . VAL A 1 148 ? 5.597 -9.980 8.314 1.00 95.88 148 VAL A O 1
ATOM 1176 N N . TYR A 1 149 ? 4.371 -8.186 8.855 1.00 95.19 149 TYR A N 1
ATOM 1177 C CA . TYR A 1 149 ? 5.322 -7.708 9.850 1.00 95.19 149 TYR A CA 1
ATOM 1178 C C . TYR A 1 149 ? 5.066 -8.374 11.203 1.00 95.19 149 TYR A C 1
ATOM 1180 O O . TYR A 1 149 ? 4.012 -8.179 11.811 1.00 95.19 149 TYR A O 1
ATOM 1188 N N . GLN A 1 150 ? 6.022 -9.167 11.678 1.00 92.56 150 GLN A N 1
ATOM 1189 C CA . GLN A 1 150 ? 5.953 -9.890 12.946 1.00 92.56 150 GLN A CA 1
ATOM 1190 C C . GLN A 1 150 ? 7.327 -9.891 13.616 1.00 92.56 150 GLN A C 1
ATOM 1192 O O . GLN A 1 150 ? 8.345 -10.061 12.955 1.00 92.56 150 GLN A O 1
ATOM 1197 N N . ASN A 1 151 ? 7.369 -9.723 14.941 1.00 92.44 151 ASN A N 1
ATOM 1198 C CA . ASN A 1 151 ? 8.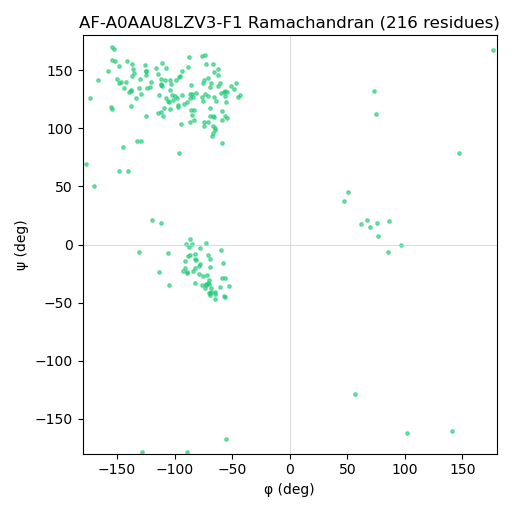615 -9.773 15.723 1.00 92.44 151 ASN A CA 1
ATOM 1199 C C . ASN A 1 151 ? 9.732 -8.877 15.150 1.00 92.44 151 ASN A C 1
ATOM 1201 O O . ASN A 1 151 ? 10.879 -9.297 15.021 1.00 92.44 151 ASN A O 1
ATOM 1205 N N . ASN A 1 152 ? 9.375 -7.642 14.788 1.00 90.38 152 ASN A N 1
ATOM 1206 C CA . ASN A 1 152 ? 10.266 -6.646 14.191 1.00 90.38 152 ASN A CA 1
ATOM 1207 C C . ASN A 1 152 ? 10.870 -7.027 12.826 1.00 90.38 152 ASN A C 1
ATOM 1209 O O . ASN A 1 152 ? 11.831 -6.392 12.392 1.00 90.38 152 ASN A O 1
ATOM 1213 N N . ASN A 1 153 ? 10.301 -8.010 12.129 1.00 92.25 153 ASN A N 1
ATOM 1214 C CA . ASN A 1 153 ? 10.763 -8.425 10.813 1.00 92.25 153 ASN A CA 1
ATOM 1215 C C . ASN A 1 153 ? 9.594 -8.662 9.848 1.00 92.25 153 ASN A C 1
ATOM 1217 O O . ASN A 1 153 ? 8.477 -8.963 10.268 1.00 92.25 153 ASN A O 1
ATOM 1221 N N . TYR A 1 154 ? 9.854 -8.540 8.549 1.00 93.88 154 TYR A N 1
ATOM 1222 C CA . TYR A 1 154 ? 8.923 -9.017 7.533 1.00 93.88 154 TYR A CA 1
ATOM 1223 C C . TYR A 1 154 ? 9.123 -10.517 7.348 1.00 93.88 154 TYR A C 1
ATOM 1225 O O . TYR A 1 154 ? 10.248 -10.985 7.184 1.00 93.88 154 TYR A O 1
ATOM 1233 N N . VAL A 1 155 ? 8.022 -11.259 7.385 1.00 95.12 155 VAL A N 1
ATOM 1234 C CA . VAL A 1 155 ? 7.990 -12.709 7.191 1.00 95.12 155 VAL A CA 1
ATOM 1235 C C . VAL A 1 155 ? 7.024 -13.011 6.057 1.00 95.12 155 VAL A C 1
ATOM 1237 O O . VAL A 1 155 ? 5.928 -12.444 6.023 1.00 95.12 155 VAL A O 1
ATOM 1240 N N . ASP A 1 156 ? 7.429 -13.888 5.142 1.00 95.44 156 ASP A N 1
ATOM 1241 C CA . ASP A 1 156 ? 6.564 -14.373 4.072 1.00 95.44 156 ASP A CA 1
ATOM 1242 C C . ASP A 1 156 ? 5.293 -14.991 4.673 1.00 95.44 156 ASP A C 1
ATOM 1244 O O . ASP A 1 156 ? 5.345 -15.819 5.587 1.00 95.44 156 ASP A O 1
ATOM 1248 N N . SER A 1 157 ? 4.135 -14.535 4.198 1.00 96.25 157 SER A N 1
ATOM 1249 C CA . SER A 1 157 ? 2.851 -15.066 4.649 1.00 96.25 157 SER A CA 1
ATOM 1250 C C . SER A 1 157 ? 2.447 -16.356 3.930 1.00 96.25 157 SER A C 1
ATOM 1252 O O . SER A 1 157 ? 1.507 -17.016 4.378 1.00 96.25 157 SER A O 1
ATOM 1254 N N . GLY A 1 158 ? 3.129 -16.709 2.834 1.00 96.38 158 GLY A N 1
ATOM 1255 C CA . GLY A 1 158 ? 2.751 -17.783 1.917 1.00 96.38 158 GLY A CA 1
ATOM 1256 C C . GLY A 1 158 ? 1.499 -17.466 1.094 1.00 96.38 158 GLY A C 1
ATOM 1257 O O . GLY A 1 158 ? 0.873 -18.377 0.551 1.00 96.38 158 GLY A O 1
ATOM 1258 N N . VAL A 1 159 ? 1.079 -16.197 1.062 1.00 97.25 159 VAL A N 1
ATOM 1259 C CA . VAL A 1 159 ? -0.079 -15.725 0.301 1.00 97.25 159 VAL A CA 1
ATOM 1260 C C . VAL A 1 159 ? 0.398 -14.965 -0.926 1.00 97.25 159 VAL A C 1
ATOM 1262 O O . VAL A 1 159 ? 1.050 -13.930 -0.795 1.00 97.25 159 VAL A O 1
ATOM 1265 N N . ASN A 1 160 ? -0.053 -15.425 -2.092 1.00 96.69 160 ASN A N 1
ATOM 1266 C CA . ASN A 1 160 ? 0.140 -14.737 -3.361 1.00 96.69 160 ASN A CA 1
ATOM 1267 C C . ASN A 1 160 ? -1.161 -14.017 -3.717 1.00 96.69 160 ASN A C 1
ATOM 1269 O O . ASN A 1 160 ? -2.238 -14.622 -3.741 1.00 96.69 160 ASN A O 1
ATOM 1273 N N . ILE A 1 161 ? -1.068 -12.712 -3.940 1.00 97.25 161 ILE A N 1
ATOM 1274 C CA . ILE A 1 161 ? -2.184 -11.853 -4.313 1.00 97.25 161 ILE A CA 1
ATOM 1275 C C . ILE A 1 161 ? -2.163 -11.704 -5.831 1.00 97.25 161 ILE A C 1
ATOM 1277 O O . ILE A 1 161 ? -1.206 -11.168 -6.384 1.00 97.25 161 ILE A O 1
ATOM 1281 N N . GLU A 1 162 ? -3.238 -12.128 -6.491 1.00 96.94 162 GLU A N 1
ATOM 1282 C CA . GLU A 1 162 ? -3.420 -11.890 -7.923 1.00 96.94 162 GLU A CA 1
ATOM 1283 C C . GLU A 1 162 ? -3.672 -10.396 -8.186 1.00 96.94 162 GLU A C 1
ATOM 1285 O O . GLU A 1 162 ? -4.473 -9.752 -7.500 1.00 96.94 162 GLU A O 1
ATOM 1290 N N . GLY A 1 163 ? -3.026 -9.832 -9.204 1.00 95.44 163 GLY A N 1
ATOM 1291 C CA . GLY A 1 163 ? -3.249 -8.451 -9.624 1.00 95.44 163 GLY A CA 1
ATOM 1292 C C . GLY A 1 163 ? -4.712 -8.171 -9.979 1.00 95.44 163 GLY A C 1
ATOM 1293 O O . GLY A 1 163 ? -5.349 -8.905 -10.739 1.00 95.44 163 GLY A O 1
ATOM 1294 N N . GLY A 1 164 ? -5.251 -7.085 -9.425 1.00 95.25 164 GLY A N 1
ATOM 1295 C CA . GLY A 1 164 ? -6.665 -6.709 -9.478 1.00 95.25 164 GLY A CA 1
ATOM 1296 C C . GLY A 1 164 ? -7.540 -7.349 -8.393 1.00 95.25 164 GLY A C 1
ATOM 1297 O O . GLY A 1 164 ? -8.714 -6.995 -8.283 1.00 95.25 164 GLY A O 1
ATOM 1298 N N . ALA A 1 165 ? -7.011 -8.271 -7.582 1.00 96.25 165 ALA A N 1
ATOM 1299 C CA . ALA A 1 165 ? -7.733 -8.819 -6.441 1.00 96.25 165 ALA A CA 1
ATOM 1300 C C . ALA A 1 165 ? -7.568 -7.932 -5.197 1.00 96.25 165 ALA A C 1
ATOM 1302 O O . ALA A 1 165 ? -6.473 -7.480 -4.857 1.00 96.25 165 ALA A O 1
ATOM 1303 N N . LEU A 1 166 ? -8.670 -7.726 -4.471 1.00 96.06 166 LEU A N 1
ATOM 1304 C CA . LEU A 1 166 ? -8.652 -7.083 -3.161 1.00 96.06 166 LEU A CA 1
ATOM 1305 C C . LEU A 1 166 ? -8.355 -8.127 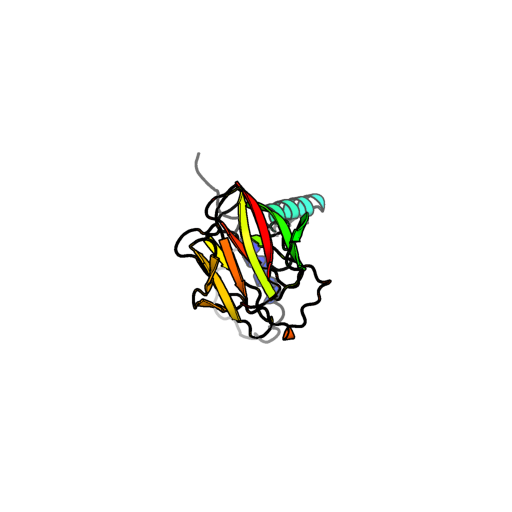-2.081 1.00 96.06 166 LEU A C 1
ATOM 1307 O O . LEU A 1 166 ? -9.208 -8.957 -1.758 1.00 96.06 166 LEU A O 1
ATOM 1311 N N . TYR A 1 167 ? -7.186 -8.033 -1.459 1.00 97.94 167 TYR A N 1
ATOM 1312 C CA . TYR A 1 167 ? -6.836 -8.839 -0.300 1.00 97.94 167 TYR A CA 1
ATOM 1313 C C . TYR A 1 167 ? -7.268 -8.148 0.997 1.00 97.94 167 TYR A C 1
ATOM 1315 O O . TYR A 1 167 ? -6.839 -7.031 1.286 1.00 97.94 167 TYR A O 1
ATOM 1323 N N . GLN A 1 168 ? -8.101 -8.815 1.802 1.00 98.06 168 GLN A N 1
ATOM 1324 C CA . GLN A 1 168 ? -8.533 -8.324 3.115 1.00 98.06 168 GLN A CA 1
ATOM 1325 C C . GLN A 1 168 ? -7.702 -8.962 4.228 1.00 98.06 168 GLN A C 1
ATOM 1327 O O . GLN A 1 168 ? -7.633 -10.187 4.346 1.00 98.06 168 GLN A O 1
ATOM 1332 N N . PHE A 1 169 ? -7.110 -8.131 5.083 1.00 97.81 169 PHE A N 1
ATOM 1333 C CA . PHE A 1 169 ? -6.423 -8.620 6.272 1.00 97.81 169 PHE A CA 1
ATOM 1334 C C . PHE A 1 169 ? -7.443 -9.142 7.289 1.00 97.81 169 PHE A C 1
ATOM 1336 O O . PHE A 1 169 ? -8.510 -8.557 7.468 1.00 97.81 169 PHE A O 1
ATOM 1343 N N . LYS A 1 170 ? -7.095 -10.226 7.995 1.00 96.25 170 LYS A N 1
ATOM 1344 C CA . LYS A 1 170 ? -7.938 -10.777 9.073 1.00 96.25 170 LYS A CA 1
ATOM 1345 C C . LYS A 1 170 ? -8.162 -9.767 10.199 1.00 96.25 170 LYS A C 1
ATOM 1347 O O . LYS A 1 170 ? -9.246 -9.711 10.758 1.00 96.25 170 LYS A O 1
ATOM 1352 N N . GLU A 1 171 ? -7.132 -8.980 10.497 1.00 96.75 171 GLU A N 1
ATOM 1353 C CA . GLU A 1 171 ? -7.142 -7.891 11.471 1.00 96.75 171 GLU A CA 1
ATOM 1354 C C . GLU A 1 171 ? -6.426 -6.675 10.869 1.00 96.75 171 GLU A C 1
ATOM 1356 O O . GLU A 1 171 ? -5.507 -6.866 10.066 1.00 96.75 171 GLU A O 1
ATOM 1361 N N . PRO A 1 172 ? -6.781 -5.432 11.246 1.00 97.88 172 PRO A N 1
ATOM 1362 C CA . PRO A 1 172 ? -6.104 -4.255 10.723 1.00 97.88 172 PRO A CA 1
ATOM 1363 C C . PRO A 1 172 ? -4.601 -4.237 11.047 1.00 97.88 172 PRO A C 1
ATOM 1365 O O . PRO A 1 172 ? -4.198 -4.367 12.208 1.00 97.88 172 PRO A O 1
ATOM 1368 N N . VAL A 1 173 ? -3.766 -3.996 10.035 1.00 98.12 173 VAL A N 1
ATOM 1369 C CA . VAL A 1 173 ? -2.299 -4.008 10.150 1.00 98.12 173 VAL A CA 1
ATOM 1370 C C . VAL A 1 173 ? -1.700 -2.613 9.985 1.00 98.12 173 VAL A C 1
ATOM 1372 O O . VAL A 1 173 ? -2.151 -1.807 9.174 1.00 98.12 173 VAL A O 1
ATOM 1375 N N . SER A 1 174 ? -0.659 -2.313 10.761 1.00 97.88 174 SER A N 1
ATOM 1376 C CA . SER A 1 174 ? 0.126 -1.079 10.595 1.00 97.88 174 SER A CA 1
ATOM 1377 C C . SER A 1 174 ? 1.200 -1.215 9.520 1.00 97.88 174 SER A C 1
ATOM 1379 O O . SER A 1 174 ? 1.646 -0.204 8.982 1.00 97.88 174 SER A O 1
ATOM 1381 N N . ASN A 1 175 ? 1.618 -2.447 9.229 1.00 97.44 175 ASN A N 1
ATOM 1382 C CA . ASN A 1 175 ? 2.753 -2.752 8.377 1.00 97.44 175 ASN A CA 1
ATOM 1383 C C . ASN A 1 175 ? 2.452 -4.010 7.569 1.00 97.44 175 ASN A C 1
ATOM 1385 O O . ASN A 1 175 ? 1.991 -5.011 8.121 1.00 97.44 175 ASN A O 1
ATOM 1389 N N . PHE A 1 176 ? 2.753 -3.966 6.283 1.00 97.81 176 PHE A N 1
ATOM 1390 C CA . PHE A 1 176 ? 2.788 -5.133 5.414 1.00 97.81 176 PHE A CA 1
ATOM 1391 C C . PHE A 1 176 ? 3.767 -4.857 4.283 1.00 97.81 176 PHE A C 1
ATOM 1393 O O . PHE A 1 176 ? 4.213 -3.721 4.101 1.00 97.81 176 PHE A O 1
ATOM 1400 N N . SER A 1 177 ? 4.099 -5.895 3.531 1.00 96.00 177 SER A N 1
ATOM 1401 C CA . SER A 1 177 ? 4.989 -5.744 2.405 1.00 96.00 177 SER A CA 1
ATOM 1402 C C . SER A 1 177 ? 4.546 -6.500 1.181 1.00 96.00 177 SER A C 1
ATOM 1404 O O . SER A 1 177 ? 3.991 -7.587 1.295 1.00 96.00 177 SER A O 1
ATOM 1406 N N . ILE A 1 178 ? 4.815 -5.900 0.027 1.00 94.81 178 ILE A N 1
ATOM 1407 C CA . ILE A 1 178 ? 4.549 -6.479 -1.285 1.00 94.81 178 ILE A CA 1
ATOM 1408 C C . ILE A 1 178 ? 5.887 -6.745 -1.966 1.00 94.81 178 ILE A C 1
ATOM 1410 O O . ILE A 1 178 ? 6.760 -5.866 -1.998 1.00 94.81 178 ILE A O 1
ATOM 1414 N N . ARG A 1 179 ? 6.060 -7.971 -2.451 1.00 92.00 179 ARG A N 1
ATOM 1415 C CA . ARG A 1 179 ? 7.229 -8.461 -3.197 1.00 92.00 179 ARG A CA 1
ATOM 1416 C C . ARG A 1 179 ? 6.776 -9.117 -4.500 1.00 92.00 179 ARG A C 1
ATOM 1418 O O . ARG A 1 179 ? 5.582 -9.116 -4.795 1.00 92.00 179 ARG A O 1
ATOM 1425 N N . GLY A 1 180 ? 7.737 -9.630 -5.263 1.00 87.25 180 GLY A N 1
ATOM 1426 C CA . GLY A 1 180 ? 7.476 -10.279 -6.542 1.00 87.25 180 GLY A CA 1
ATOM 1427 C C . GLY A 1 180 ? 7.174 -9.288 -7.662 1.00 87.25 180 GLY A C 1
ATOM 1428 O O . GLY A 1 180 ? 6.606 -9.681 -8.665 1.00 87.25 180 GLY A O 1
ATOM 1429 N N . ILE A 1 181 ? 7.532 -8.001 -7.519 1.00 85.69 181 ILE A N 1
ATOM 1430 C CA . ILE A 1 181 ? 7.456 -7.068 -8.651 1.00 85.69 181 ILE A CA 1
ATOM 1431 C C . ILE A 1 181 ? 8.622 -7.399 -9.576 1.00 85.69 181 ILE A C 1
ATOM 1433 O O . ILE A 1 181 ? 9.782 -7.094 -9.278 1.00 85.69 181 ILE A O 1
ATOM 1437 N N . GLU A 1 182 ? 8.314 -8.042 -10.692 1.00 82.00 182 GLU A N 1
ATOM 1438 C CA . GLU A 1 182 ? 9.321 -8.651 -11.537 1.00 82.00 182 GLU A CA 1
ATOM 1439 C C . GLU A 1 182 ? 10.098 -7.586 -12.307 1.00 82.00 182 GLU A C 1
ATOM 1441 O O . GLU A 1 182 ? 9.509 -6.767 -13.019 1.00 82.00 182 GLU A O 1
ATOM 1446 N N . PRO A 1 183 ? 11.441 -7.626 -12.273 1.00 71.94 183 PRO A N 1
ATOM 1447 C CA . PRO A 1 183 ? 12.258 -6.737 -13.093 1.00 71.94 183 PRO A CA 1
ATOM 1448 C C . PRO A 1 183 ? 11.944 -6.837 -14.594 1.00 71.94 183 PRO A C 1
ATOM 1450 O O . PRO A 1 183 ? 12.085 -5.854 -15.318 1.00 71.94 183 PRO A O 1
ATOM 1453 N N . SER A 1 184 ? 11.490 -8.007 -15.064 1.00 70.25 184 SER A N 1
ATOM 1454 C CA . SER A 1 184 ? 11.083 -8.244 -16.456 1.00 70.25 184 SER A CA 1
ATOM 1455 C C . SER A 1 184 ? 9.805 -7.517 -16.866 1.00 70.25 184 SER A C 1
ATOM 1457 O O . SER A 1 184 ? 9.504 -7.469 -18.054 1.00 70.25 184 SER A O 1
ATOM 1459 N N . ALA A 1 185 ? 9.050 -6.957 -15.919 1.00 75.25 185 ALA A N 1
ATOM 1460 C CA . ALA A 1 185 ? 7.930 -6.085 -16.245 1.00 75.25 185 ALA A CA 1
ATOM 1461 C C . ALA A 1 185 ? 8.387 -4.727 -16.810 1.00 75.25 185 ALA A C 1
ATOM 1463 O O . ALA A 1 185 ? 7.543 -3.963 -17.270 1.00 75.25 185 ALA A O 1
ATOM 1464 N N . GLU A 1 186 ? 9.697 -4.429 -16.764 1.00 72.88 186 GLU A N 1
ATOM 1465 C CA . GLU A 1 186 ? 10.324 -3.228 -17.334 1.00 72.88 186 GLU A CA 1
ATOM 1466 C C . GLU A 1 186 ? 9.579 -1.936 -16.974 1.00 72.88 186 GLU A C 1
ATOM 1468 O O . GLU A 1 186 ? 9.458 -1.018 -17.786 1.00 72.88 186 GLU A O 1
ATOM 1473 N N . LEU A 1 187 ? 9.056 -1.867 -15.744 1.00 75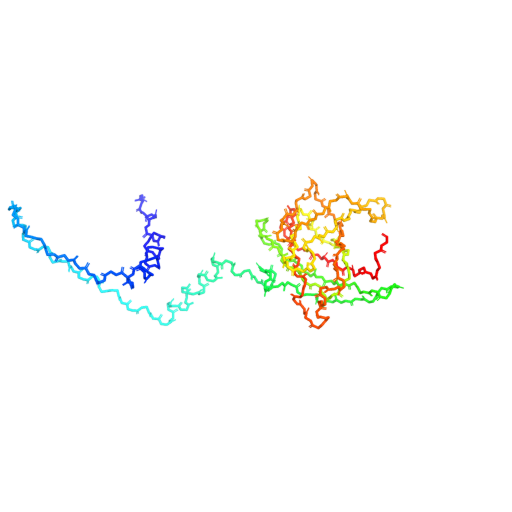.75 187 LEU A N 1
ATOM 1474 C CA . LEU A 1 187 ? 8.339 -0.690 -15.277 1.00 75.75 187 LEU A CA 1
ATOM 1475 C C . LEU A 1 187 ? 9.250 0.532 -15.432 1.00 75.75 187 LEU A C 1
ATOM 1477 O O . LEU A 1 187 ? 10.359 0.548 -14.894 1.00 75.75 187 LEU A O 1
ATOM 1481 N N . ASP A 1 188 ? 8.786 1.532 -16.187 1.00 69.12 188 ASP A N 1
ATOM 1482 C CA . ASP A 1 188 ? 9.550 2.745 -16.493 1.00 69.12 188 ASP A CA 1
ATOM 1483 C C . ASP A 1 188 ? 9.768 3.567 -15.217 1.00 69.12 188 ASP A C 1
ATOM 1485 O O . ASP A 1 188 ? 8.804 4.165 -14.740 1.00 69.12 188 ASP A O 1
ATOM 1489 N N . PRO A 1 189 ? 11.000 3.674 -14.677 1.00 63.81 189 PRO A N 1
ATOM 1490 C CA . PRO A 1 189 ? 11.280 4.386 -13.427 1.00 63.81 189 PRO A CA 1
ATOM 1491 C C . PRO A 1 189 ? 10.877 5.866 -13.423 1.00 63.81 189 PRO A C 1
ATOM 1493 O O . PRO A 1 189 ? 10.826 6.472 -12.352 1.00 63.81 189 PRO A O 1
ATOM 1496 N N . ALA A 1 190 ? 10.627 6.458 -14.596 1.00 64.12 190 ALA A N 1
ATOM 1497 C CA . ALA A 1 190 ? 10.124 7.819 -14.746 1.00 64.12 190 ALA A CA 1
ATOM 1498 C C . ALA A 1 190 ? 8.584 7.915 -14.735 1.00 64.12 190 ALA A C 1
ATOM 1500 O O . ALA A 1 190 ? 8.044 9.020 -14.659 1.00 64.12 190 ALA A O 1
ATOM 1501 N N . ASN A 1 191 ? 7.871 6.789 -14.797 1.00 70.25 191 ASN A N 1
ATOM 1502 C CA . ASN A 1 191 ? 6.418 6.728 -14.736 1.00 70.25 191 ASN A CA 1
ATOM 1503 C C . ASN A 1 191 ? 5.939 6.660 -13.277 1.00 70.25 191 ASN A C 1
ATOM 1505 O O . ASN A 1 191 ? 5.982 5.621 -12.624 1.00 70.25 191 ASN A O 1
ATOM 1509 N N . GLU A 1 192 ? 5.416 7.782 -12.790 1.00 63.44 192 GLU A N 1
ATOM 1510 C CA . GLU A 1 192 ? 4.847 7.935 -11.443 1.00 63.44 192 GLU A CA 1
ATOM 1511 C C . GLU A 1 192 ? 3.484 7.233 -11.265 1.00 63.44 192 GLU A C 1
ATOM 1513 O O . GLU A 1 192 ? 2.876 7.338 -10.205 1.00 63.44 192 GLU A O 1
ATOM 1518 N N . THR A 1 193 ? 2.990 6.551 -12.306 1.00 72.31 193 THR A N 1
ATOM 1519 C CA . THR A 1 193 ? 1.753 5.752 -12.299 1.00 72.31 193 THR A CA 1
ATOM 1520 C C . THR A 1 193 ? 1.989 4.267 -12.622 1.00 72.31 193 THR A C 1
ATOM 1522 O O . THR A 1 193 ? 1.105 3.579 -13.138 1.00 72.31 193 THR A O 1
ATOM 1525 N N . ALA A 1 194 ? 3.220 3.783 -12.435 1.00 78.38 194 ALA A N 1
ATOM 1526 C CA . ALA A 1 194 ? 3.621 2.448 -12.868 1.00 78.38 194 ALA A CA 1
ATOM 1527 C C . ALA A 1 194 ? 3.161 1.324 -11.929 1.00 78.38 194 ALA A C 1
ATOM 1529 O O . ALA A 1 194 ? 3.022 0.191 -12.390 1.00 78.38 194 ALA A O 1
ATOM 1530 N N . PHE A 1 195 ? 2.931 1.605 -10.640 1.00 87.25 195 PHE A N 1
ATOM 1531 C CA . PHE A 1 195 ? 2.512 0.589 -9.672 1.00 87.25 195 PHE A CA 1
ATOM 1532 C C . PHE A 1 195 ? 1.446 1.118 -8.692 1.00 87.25 195 PHE A C 1
ATOM 1534 O O . PHE A 1 195 ? 1.658 1.167 -7.472 1.00 87.25 195 PHE A O 1
ATOM 1541 N N . PRO A 1 196 ? 0.255 1.493 -9.191 1.00 90.69 196 PRO A N 1
ATOM 1542 C CA . PRO A 1 196 ? -0.787 2.054 -8.351 1.00 90.69 196 PRO A CA 1
ATOM 1543 C C . PRO A 1 196 ? -1.345 0.973 -7.424 1.00 90.69 196 PRO A C 1
ATOM 1545 O O . PRO A 1 196 ? -1.933 -0.014 -7.861 1.00 90.69 196 PRO A O 1
ATOM 1548 N N . THR A 1 197 ? -1.188 1.183 -6.123 1.00 94.06 197 THR A N 1
ATOM 1549 C CA . THR A 1 197 ? -1.634 0.278 -5.063 1.00 94.06 197 THR A CA 1
ATOM 1550 C C . THR A 1 197 ? -2.837 0.859 -4.336 1.00 94.06 197 THR A C 1
ATOM 1552 O O . THR A 1 197 ? -2.808 1.981 -3.830 1.00 94.06 197 THR A O 1
ATOM 1555 N N . GLY A 1 198 ? -3.912 0.086 -4.260 1.00 95.44 198 GLY A N 1
ATOM 1556 C CA . GLY A 1 198 ? -5.125 0.429 -3.539 1.00 95.44 198 GLY A CA 1
ATOM 1557 C C . GLY A 1 198 ? -5.029 0.070 -2.059 1.00 95.44 198 GLY A C 1
ATOM 1558 O O . GLY A 1 198 ? -4.711 -1.059 -1.707 1.00 95.44 198 GLY A O 1
ATOM 1559 N N . LEU A 1 199 ? -5.348 1.014 -1.177 1.00 97.06 199 LEU A N 1
ATOM 1560 C CA . LEU A 1 199 ? -5.319 0.856 0.277 1.00 97.06 199 LEU A CA 1
ATOM 1561 C C . LEU A 1 199 ? -6.699 1.137 0.873 1.00 97.06 199 LEU A C 1
ATOM 1563 O O . LEU A 1 199 ? -7.340 2.140 0.547 1.00 97.06 199 LEU A O 1
ATOM 1567 N N . ARG A 1 200 ? -7.147 0.285 1.798 1.00 97.06 200 ARG A N 1
ATOM 1568 C CA . ARG A 1 200 ? -8.324 0.549 2.645 1.00 97.06 200 ARG A CA 1
ATOM 1569 C C . ARG A 1 200 ? -7.925 0.643 4.105 1.00 97.06 200 ARG A C 1
ATOM 1571 O O . ARG A 1 200 ? -6.950 0.026 4.527 1.00 97.06 200 ARG A O 1
ATOM 1578 N N . PHE A 1 201 ? -8.695 1.412 4.867 1.00 97.44 201 PHE A N 1
ATOM 1579 C CA . PHE A 1 201 ? -8.373 1.772 6.244 1.00 97.44 201 PHE A CA 1
ATOM 1580 C C . PHE A 1 201 ? -9.506 1.412 7.204 1.00 97.44 201 PHE A C 1
ATOM 1582 O O . PHE A 1 201 ? -10.670 1.355 6.816 1.00 97.44 201 PHE A O 1
ATOM 1589 N N . GLU A 1 202 ? -9.173 1.196 8.476 1.00 97.31 202 GLU A N 1
ATOM 1590 C CA . GLU A 1 202 ? -10.155 0.803 9.501 1.00 97.31 202 GLU A CA 1
ATOM 1591 C C . GLU A 1 202 ? -11.112 1.936 9.908 1.00 97.31 202 GLU A C 1
ATOM 1593 O O . GLU A 1 202 ? -12.217 1.674 10.384 1.00 97.31 202 GLU A O 1
ATOM 1598 N N . LYS A 1 203 ? -10.686 3.200 9.774 1.00 96.25 203 LYS A N 1
ATOM 1599 C CA . LYS A 1 203 ? -11.399 4.391 10.269 1.00 96.25 203 LYS A CA 1
ATOM 1600 C C . LYS A 1 203 ? -11.136 5.597 9.370 1.00 96.25 203 LYS A C 1
ATOM 1602 O O . LYS A 1 203 ? -10.105 5.685 8.711 1.00 96.25 203 LYS A O 1
ATOM 1607 N N . THR A 1 204 ? -12.081 6.534 9.355 1.00 95.12 204 THR A N 1
ATOM 1608 C CA . THR A 1 204 ? -11.940 7.813 8.652 1.00 95.12 204 THR A CA 1
ATOM 1609 C C . THR A 1 204 ? -10.963 8.717 9.394 1.00 95.12 204 THR A C 1
ATOM 1611 O O . THR A 1 204 ? -10.819 8.611 10.613 1.00 95.12 204 THR A O 1
ATOM 1614 N N . GLY A 1 205 ? -10.336 9.656 8.691 1.00 94.12 205 GLY A N 1
ATOM 1615 C CA . GLY A 1 205 ? -9.393 10.597 9.289 1.00 94.12 205 GLY A CA 1
ATOM 1616 C C . GLY A 1 205 ? -8.198 10.877 8.392 1.00 94.12 205 GLY A C 1
ATOM 1617 O O . GLY A 1 205 ? -8.246 10.665 7.185 1.00 94.12 205 GLY A O 1
ATOM 1618 N N . LYS A 1 206 ? -7.118 11.382 8.987 1.00 95.12 206 LYS A N 1
ATOM 1619 C CA . LYS A 1 206 ? -5.851 11.606 8.286 1.00 95.12 206 LYS A CA 1
ATOM 1620 C C . LYS A 1 206 ? -4.863 10.508 8.649 1.00 95.12 206 LYS A C 1
ATOM 1622 O O . LYS A 1 206 ? -4.759 10.158 9.825 1.00 95.12 206 LYS A O 1
ATOM 1627 N N . ALA A 1 207 ? -4.127 10.022 7.659 1.00 95.62 207 ALA A N 1
ATOM 1628 C CA . ALA A 1 207 ? -3.017 9.104 7.852 1.00 95.62 207 ALA A CA 1
ATOM 1629 C C . ALA A 1 207 ? -1.741 9.653 7.211 1.00 95.62 207 ALA A C 1
ATOM 1631 O O . ALA A 1 207 ? -1.791 10.366 6.207 1.00 95.62 207 ALA A O 1
ATOM 1632 N N . VAL A 1 208 ? -0.602 9.305 7.801 1.00 95.81 208 VAL A N 1
ATOM 1633 C CA . VAL A 1 208 ? 0.713 9.433 7.175 1.00 95.81 208 VAL A CA 1
ATOM 1634 C C . VAL A 1 208 ? 1.188 8.019 6.903 1.00 95.81 208 VAL A C 1
ATOM 1636 O O . VAL A 1 208 ? 1.455 7.265 7.839 1.00 95.81 208 VAL A O 1
ATOM 1639 N N . VAL A 1 209 ? 1.248 7.671 5.625 1.00 95.56 209 VAL A N 1
ATOM 1640 C CA . VAL A 1 209 ? 1.719 6.375 5.148 1.00 95.56 209 VAL A CA 1
ATOM 1641 C C . VAL A 1 209 ? 3.116 6.552 4.588 1.00 95.56 209 VAL A C 1
ATOM 1643 O O . VAL A 1 209 ? 3.412 7.561 3.945 1.00 95.56 209 VAL A O 1
ATOM 1646 N N . THR A 1 210 ? 3.975 5.574 4.836 1.00 94.31 210 THR A N 1
ATOM 1647 C CA . THR A 1 210 ? 5.263 5.469 4.173 1.00 94.31 210 THR A CA 1
ATOM 1648 C C . THR A 1 210 ? 5.331 4.236 3.300 1.00 94.31 210 THR A C 1
ATOM 1650 O O . THR A 1 210 ? 4.725 3.206 3.596 1.00 94.31 210 THR A O 1
ATOM 1653 N N . MET A 1 211 ? 6.063 4.386 2.203 1.00 91.81 211 MET A N 1
ATOM 1654 C CA . MET A 1 211 ? 6.365 3.327 1.255 1.00 91.81 211 MET A CA 1
ATOM 1655 C C . MET A 1 211 ? 7.876 3.267 1.122 1.00 91.81 211 MET A C 1
ATOM 1657 O O . MET A 1 211 ? 8.497 4.209 0.627 1.00 91.81 211 MET A O 1
ATOM 1661 N N . THR A 1 212 ? 8.479 2.203 1.630 1.00 90.88 212 THR A N 1
ATOM 1662 C CA . THR A 1 212 ? 9.933 2.043 1.605 1.00 90.88 212 THR A CA 1
ATOM 1663 C C . THR A 1 212 ? 10.290 1.023 0.543 1.00 90.88 212 THR A C 1
ATOM 1665 O O . THR A 1 212 ? 9.789 -0.096 0.579 1.00 90.88 212 THR A O 1
ATOM 1668 N N . THR A 1 213 ? 11.123 1.412 -0.420 1.00 88.19 213 THR A N 1
ATOM 1669 C CA . THR A 1 213 ? 11.551 0.510 -1.493 1.00 88.19 213 THR A CA 1
ATOM 1670 C C . THR A 1 213 ? 12.324 -0.661 -0.914 1.00 88.19 213 THR A C 1
ATOM 1672 O O . THR A 1 213 ? 13.253 -0.460 -0.123 1.00 88.19 213 THR A O 1
ATOM 1675 N N . VAL A 1 214 ? 12.035 -1.852 -1.408 1.00 85.06 214 VAL A N 1
ATOM 1676 C CA . VAL A 1 214 ? 12.860 -3.029 -1.178 1.00 85.06 214 VAL A CA 1
ATOM 1677 C C . VAL A 1 214 ? 13.727 -3.242 -2.402 1.00 85.06 214 VAL A C 1
ATOM 1679 O O . VAL A 1 214 ? 13.247 -3.192 -3.529 1.00 85.06 214 VAL A O 1
ATOM 1682 N N . THR A 1 215 ? 15.033 -3.366 -2.177 1.00 68.50 215 THR A N 1
ATOM 1683 C CA . THR A 1 215 ? 16.048 -3.364 -3.240 1.00 68.50 215 THR A CA 1
ATOM 1684 C C . THR A 1 215 ? 16.622 -4.750 -3.526 1.00 68.50 215 THR A C 1
ATOM 1686 O O . THR A 1 215 ? 17.372 -4.900 -4.487 1.00 68.50 215 THR A O 1
ATOM 1689 N N . LYS A 1 216 ? 16.274 -5.757 -2.715 1.00 61.97 216 LYS A N 1
ATOM 1690 C CA . LYS A 1 216 ? 16.594 -7.175 -2.915 1.00 61.97 216 LYS A CA 1
ATOM 1691 C C . LYS A 1 216 ? 15.473 -8.033 -2.335 1.00 61.97 216 LYS A C 1
ATOM 1693 O O . LYS A 1 216 ? 14.976 -7.718 -1.254 1.00 61.97 216 LYS A O 1
ATOM 1698 N N . GLU A 1 217 ? 15.100 -9.093 -3.040 1.00 53.91 217 GLU A N 1
ATOM 1699 C CA . GLU A 1 217 ? 14.331 -10.188 -2.446 1.00 53.91 217 GLU A CA 1
ATOM 1700 C C . GLU A 1 217 ? 15.230 -10.863 -1.401 1.00 53.91 217 GLU A C 1
ATOM 1702 O O . GLU A 1 217 ? 16.399 -11.139 -1.685 1.00 53.91 217 GLU A O 1
ATOM 1707 N N . ASN A 1 218 ? 14.735 -11.006 -0.171 1.00 50.75 218 ASN A N 1
ATOM 1708 C CA . ASN A 1 218 ? 15.452 -11.685 0.911 1.00 50.75 218 ASN A CA 1
ATOM 1709 C C . ASN A 1 218 ? 15.013 -13.140 0.985 1.00 50.75 218 ASN A C 1
ATOM 1711 O O . ASN A 1 218 ? 13.782 -13.354 0.942 1.00 50.75 218 ASN A O 1
#